Protein 4N6C (pdb70)

Foldseek 3Di:
DCCLQPQVVFDDDDFLVRLLVLLVVLLVLLLVLCVPPDQVQQQPDDDVFDGRVLLLLLLLLLLLVQLLVLVVCVVVPHDDDPPHPPDDSVRVVVSSVVSCVVTSVDTSVVSSVSNVVSSVSVSCSVPDDRCQQPPFDSNSQVVPDDDDGDGSVRSVCSSGSRSSVVSSVRSVVVVVRPD/DCLQPLVVFDDDDFLVRLLVLLCVLLCLLLVLCPPPDQVQQQPDDDVFDGGVLLLLLLLLLQLVQLLCLVVCVVVVHDAAPPHPVDHSVPVVVSSVVSCVPGSVDTSVVSSVSNVVSSVSVSVSVPADRCQQPPFDSCRQCVVDDDDGDGNSGSVCSSGNRSSVVSSVSSVVVVVRPD

Solvent-accessible surface area: 17314 Å² total

Nearest PDB structures (foldseek):
  4n6c-assembly2_B  TM=1.004E+00  e=1.082E-26  Streptococcus pneumoniae CDC1873-00
  5com-assembly2_B  TM=9.932E-01  e=9.027E-22  Clostridioides difficile 630
  5cog-assembly1_A  TM=9.619E-01  e=2.066E-14  Saccharomyces cerevisiae
  5civ-assembly1_A  TM=9.373E-01  e=8.151E-12  Paenibacillus dendritiformis
  5cqv-assembly1_B  TM=7.826E-01  e=2.638E-13  Streptococcus agalactiae 2603V/R

Sequence (357 aa):
GHHHHHHSHLRRTYENKEELKAEIEKTFEKYILEFDNIPENLKDKRADEVDRTPAENLAYQVGWTNLVLKWEEDERKGLQVKTPSDKFKWNQLGEELYQWFTDTYAHLSLQELKAKLNENINSISAIDSLSEEELLFEPHRKWADEATKTATWEVYKFIHVNTVAPFGTFRTKIRKWKKIVLHHHHHHSHLRRTTYENKEELKAEIEKTFEKYILEFDNIPENLKDKRADEVDRTPAENLAYQVGWTNLVLKWEEDERKGLQVKTPSDKFKWNQLGELYQWFTDTYAHLSLQELKAKLNENINSISAIDSLSEEELFEPHRKWADEATKTATWEVYKFIHVNTVAPFGTFRTKIRKWKKIVL

CATH classification: 1.20.120.450

Radius of gyration: 22.13 Å; Cα contacts (8 Å, |Δi|>4): 449; chains: 2; bounding box: 62×32×49 Å

Structure (mmCIF, N/CA/C/O backbone):
data_4N6C
#
_entry.id   4N6C
#
_cell.length_a   62.960
_cell.length_b   36.078
_cell.length_c   82.163
_cell.angle_alpha   90.000
_cell.angle_beta   100.000
_cell.angle_gamma   90.000
#
_symmetry.space_group_name_H-M   'P 1 21 1'
#
loop_
_entity.id
_entity.type
_entity.pdbx_description
1 polymer 'uncharacterized protein'
2 non-polymer 'BROMIDE ION'
3 water water
#
loop_
_atom_site.group_PDB
_atom_site.id
_atom_site.type_symbol
_atom_site.label_atom_id
_atom_site.label_alt_id
_atom_site.label_comp_id
_atom_site.label_asym_id
_atom_site.label_entity_id
_atom_site.label_seq_id
_atom_site.pdbx_PDB_ins_code
_atom_site.Cartn_x
_atom_site.Cartn_y
_atom_site.Cartn_z
_atom_site.occupancy
_atom_site.B_iso_or_equiv
_atom_site.auth_seq_id
_atom_site.auth_comp_id
_atom_site.auth_asym_id
_atom_site.auth_atom_id
_atom_site.pdbx_PDB_model_num
ATOM 1 N N . GLY A 1 2 ? 28.240 5.640 71.706 1.00 22.79 -9 GLY A N 1
ATOM 2 C CA . GLY A 1 2 ? 27.002 5.487 70.887 1.00 19.48 -9 GLY A CA 1
ATOM 3 C C . GLY A 1 2 ? 26.827 6.627 69.906 1.00 14.43 -9 GLY A C 1
ATOM 4 O O . GLY A 1 2 ? 26.373 6.410 68.784 1.00 17.39 -9 GLY A O 1
ATOM 5 N N . HIS A 1 3 ? 27.186 7.838 70.335 1.00 15.54 -8 HIS A N 1
ATOM 6 C CA . HIS A 1 3 ? 27.076 9.013 69.487 1.00 14.43 -8 HIS A CA 1
ATOM 7 C C . HIS A 1 3 ? 27.959 8.965 68.242 1.00 16.54 -8 HIS A C 1
ATOM 8 O O . HIS A 1 3 ? 27.801 9.792 67.342 1.00 15.41 -8 HIS A O 1
ATOM 15 N N . HIS A 1 4 ? 28.887 8.012 68.181 1.00 17.87 -7 HIS A N 1
ATOM 16 C CA . HIS A 1 4 ? 29.741 7.930 67.006 1.00 16.52 -7 HIS A CA 1
ATOM 17 C C . HIS A 1 4 ? 28.962 7.424 65.796 1.00 18.85 -7 HIS A C 1
ATOM 18 O O . HIS A 1 4 ? 29.453 7.477 64.670 1.00 19.24 -7 HIS A O 1
ATOM 25 N N . HIS A 1 5 ? 27.739 6.952 66.037 1.00 17.79 -6 HIS A N 1
ATOM 26 C CA . HIS A 1 5 ? 26.848 6.485 64.968 1.00 17.24 -6 HIS A CA 1
ATOM 27 C C . HIS A 1 5 ? 26.414 7.720 64.154 1.00 16.20 -6 HIS A C 1
ATOM 28 O O . HIS A 1 5 ? 25.986 7.608 63.005 1.00 15.94 -6 HIS A O 1
ATOM 35 N N . HIS A 1 6 ? 26.508 8.897 64.771 1.00 16.59 -5 HIS A N 1
ATOM 36 C CA . HIS A 1 6 ? 26.131 10.148 64.120 1.00 14.63 -5 HIS A CA 1
ATOM 37 C C . HIS A 1 6 ? 26.882 10.263 62.791 1.00 14.17 -5 HIS A C 1
ATOM 38 O O . HIS A 1 6 ? 28.086 9.990 62.718 1.00 14.69 -5 HIS A O 1
ATOM 45 N N . HIS A 1 7 ? 26.181 10.692 61.748 1.00 13.61 -4 HIS A N 1
ATOM 46 C CA . HIS A 1 7 ? 26.802 10.785 60.446 1.00 14.53 -4 HIS A CA 1
ATOM 47 C C . HIS A 1 7 ? 27.806 11.892 60.181 1.00 16.73 -4 HIS A C 1
ATOM 48 O O . HIS A 1 7 ? 28.380 11.975 59.094 1.00 17.29 -4 HIS A O 1
ATOM 55 N N . HIS A 1 8 ? 28.037 12.732 61.176 1.00 13.75 -3 HIS A N 1
ATOM 56 C CA . HIS A 1 8 ? 29.042 13.759 61.018 1.00 13.49 -3 HIS A CA 1
ATOM 57 C C . HIS A 1 8 ? 30.113 13.639 62.094 1.00 13.84 -3 HIS A C 1
ATOM 58 O O . HIS A 1 8 ? 30.868 14.575 62.354 1.00 14.66 -3 HIS A O 1
ATOM 65 N N . SER A 1 9 ? 30.219 12.454 62.684 1.00 12.18 -2 SER A N 1
ATOM 66 C CA . SER A 1 9 ? 31.218 12.218 63.725 1.00 12.81 -2 SER A CA 1
ATOM 67 C C . SER A 1 9 ? 32.658 12.325 63.225 1.00 17.94 -2 SER A C 1
ATOM 68 O O . SER A 1 9 ? 33.579 12.477 64.025 1.00 20.45 -2 SER A O 1
ATOM 71 N N . HIS A 1 10 ? 32.841 12.246 61.909 1.00 15.87 -1 HIS A N 1
ATOM 72 C CA . HIS A 1 10 ? 34.164 12.328 61.296 1.00 17.33 -1 HIS A CA 1
ATOM 73 C C . HIS A 1 10 ? 34.497 13.738 60.840 1.00 16.44 -1 HIS A C 1
ATOM 74 O O . HIS A 1 10 ? 35.494 13.963 60.143 1.00 15.64 -1 HIS A O 1
ATOM 89 N N . LEU A 1 12 ? 34.636 16.494 63.130 1.00 13.33 1 LEU A N 1
ATOM 90 C CA . LEU A 1 12 ? 34.787 17.269 64.356 1.00 15.44 1 LEU A CA 1
ATOM 91 C C . LEU A 1 12 ? 35.743 18.448 64.104 1.00 17.05 1 LEU A C 1
ATOM 92 O O . LEU A 1 12 ? 36.524 18.468 63.141 1.00 16.74 1 LEU A O 1
ATOM 97 N N . ARG A 1 13 ? 35.694 19.430 64.987 1.00 19.28 2 ARG A N 1
ATOM 98 C CA A ARG A 1 13 ? 36.383 20.726 64.846 0.50 17.70 2 ARG A CA 1
ATOM 99 C CA B ARG A 1 13 ? 36.401 20.681 64.870 0.50 17.63 2 ARG A CA 1
ATOM 100 C C . ARG A 1 13 ? 36.757 21.176 66.263 1.00 19.69 2 ARG A C 1
ATOM 101 O O . ARG A 1 13 ? 36.023 20.964 67.164 1.00 20.80 2 ARG A O 1
ATOM 116 N N . THR A 1 14 ? 37.897 21.833 66.390 1.00 20.46 3 THR A N 1
ATOM 117 C CA . THR A 1 14 ? 38.290 22.582 67.559 1.00 25.14 3 THR A CA 1
ATOM 118 C C . THR A 1 14 ? 37.751 24.016 67.470 1.00 22.71 3 THR A C 1
ATOM 119 O O . THR A 1 14 ? 37.818 24.582 66.443 1.00 26.36 3 THR A O 1
ATOM 123 N N . TYR A 1 15 ? 37.252 24.578 68.554 1.00 19.35 4 TYR A N 1
ATOM 124 C CA . TYR A 1 15 ? 36.886 25.989 68.630 1.00 18.56 4 TYR A CA 1
ATOM 125 C C . TYR A 1 15 ? 37.630 26.740 69.758 1.00 26.53 4 TYR A C 1
ATOM 126 O O . TYR A 1 15 ? 37.850 26.194 70.787 1.00 25.65 4 TYR A O 1
ATOM 135 N N . GLU A 1 16 ? 37.966 28.015 69.533 1.00 21.22 5 GLU A N 1
ATOM 136 C CA . GLU A 1 16 ? 38.666 28.801 70.547 1.00 28.75 5 GLU A CA 1
ATOM 137 C C . GLU A 1 16 ? 37.779 29.272 71.695 1.00 31.19 5 GLU A C 1
ATOM 138 O O . GLU A 1 16 ? 38.206 29.293 72.849 1.00 30.08 5 GLU A O 1
ATOM 144 N N . ASN A 1 17 ? 36.551 29.660 71.379 1.00 21.68 6 ASN A N 1
ATOM 145 C CA . ASN A 1 17 ? 35.628 30.137 72.397 1.00 22.67 6 ASN A CA 1
ATOM 146 C C . ASN A 1 17 ? 34.187 30.111 71.883 1.00 23.99 6 ASN A C 1
ATOM 147 O O . ASN A 1 17 ? 33.934 29.726 70.741 1.00 19.44 6 ASN A O 1
ATOM 152 N N . LYS A 1 18 ? 33.248 30.529 72.727 1.00 21.30 7 LYS A N 1
ATOM 153 C CA . LYS A 1 18 ? 31.834 30.536 72.356 1.00 21.30 7 LYS A CA 1
ATOM 154 C C . LYS A 1 18 ? 31.538 31.415 71.157 1.00 17.56 7 LYS A C 1
ATOM 155 O O . LYS A 1 18 ? 30.710 31.062 70.315 1.00 19.00 7 LYS A O 1
ATOM 161 N N . GLU A 1 19 ? 32.205 32.563 71.086 1.00 20.28 8 GLU A N 1
ATOM 162 C CA . GLU A 1 19 ? 31.986 33.480 69.984 1.00 22.39 8 GLU A CA 1
ATOM 163 C C . GLU A 1 19 ? 32.402 32.869 68.653 1.00 21.53 8 GLU A C 1
ATOM 164 O O . GLU A 1 19 ? 31.713 33.058 67.654 1.00 19.66 8 GLU A O 1
ATOM 170 N N . GLU A 1 20 ? 33.513 32.130 68.633 1.00 22.19 9 GLU A N 1
ATOM 171 C CA . GLU A 1 20 ? 33.958 31.494 67.395 1.00 22.87 9 GLU A CA 1
ATOM 172 C C . GLU A 1 20 ? 32.906 30.451 66.989 1.00 18.10 9 GLU A C 1
ATOM 173 O O . GLU A 1 20 ? 32.587 30.312 65.811 1.00 18.39 9 GLU A O 1
ATOM 179 N N . LEU A 1 21 ? 32.369 29.711 67.961 1.00 14.64 10 LEU A N 1
ATOM 180 C CA . LEU A 1 21 ? 31.353 28.705 67.653 1.00 16.48 10 LEU A CA 1
ATOM 181 C C . LEU A 1 21 ? 30.080 29.358 67.099 1.00 16.47 10 LEU A C 1
ATOM 182 O O . LEU A 1 21 ? 29.562 28.926 66.072 1.00 15.04 10 LEU A O 1
ATOM 187 N N . LYS A 1 22 ? 29.577 30.399 67.765 1.00 14.67 11 LYS A N 1
ATOM 188 C CA . LYS A 1 22 ? 28.368 31.055 67.276 1.00 14.32 11 LYS A CA 1
ATOM 189 C C . LYS A 1 22 ? 28.594 31.655 65.885 1.00 15.51 11 LYS A C 1
ATOM 190 O O . LYS A 1 22 ? 27.723 31.569 65.023 1.00 16.90 11 LYS A O 1
ATOM 196 N N . ALA A 1 23 ? 29.757 32.263 65.653 1.00 16.30 12 ALA A N 1
ATOM 197 C CA . ALA A 1 23 ? 30.024 32.858 64.347 1.00 17.85 12 ALA A CA 1
ATOM 198 C C . ALA A 1 23 ? 30.018 31.818 63.231 1.00 18.06 12 ALA A C 1
ATOM 199 O O . ALA A 1 23 ? 29.508 32.080 62.140 1.00 18.98 12 ALA A O 1
ATOM 201 N N . GLU A 1 24 ? 30.577 30.638 63.492 1.00 17.04 13 GLU A N 1
ATOM 202 C CA . GLU A 1 24 ? 30.607 29.612 62.461 1.00 16.83 13 GLU A CA 1
ATOM 203 C C . GLU A 1 24 ? 29.211 29.034 62.207 1.00 14.98 13 GLU A C 1
ATOM 204 O O . GLU A 1 24 ? 28.873 28.695 61.075 1.00 15.34 13 GLU A O 1
ATOM 210 N N . ILE A 1 25 ? 28.396 28.911 63.251 1.00 12.33 14 ILE A N 1
ATOM 211 C CA . ILE A 1 25 ? 27.043 28.394 63.066 1.00 13.03 14 ILE A CA 1
ATOM 212 C C . ILE A 1 25 ? 26.266 29.385 62.190 1.00 16.43 14 ILE A C 1
ATOM 213 O O . ILE A 1 25 ? 25.601 28.992 61.238 1.00 15.77 14 ILE A O 1
ATOM 218 N N . GLU A 1 26 ? 26.369 30.677 62.499 1.00 17.06 15 GLU A N 1
ATOM 219 C CA . GLU A 1 26 ? 25.641 31.677 61.717 1.00 18.03 15 GLU A CA 1
ATOM 220 C C . GLU A 1 26 ? 26.133 31.759 60.279 1.00 20.70 15 GLU A C 1
ATOM 221 O O . GLU A 1 26 ? 25.335 31.862 59.352 1.00 20.71 15 GLU A O 1
ATOM 227 N N . LYS A 1 27 ? 27.445 31.712 60.090 1.00 15.83 16 LYS A N 1
ATOM 228 C CA . LYS A 1 27 ? 28.002 31.784 58.746 1.00 19.89 16 LYS A CA 1
ATOM 229 C C . LYS A 1 27 ? 27.564 30.601 57.883 1.00 17.60 16 LYS A C 1
ATOM 230 O O . LYS A 1 27 ? 27.100 30.791 56.757 1.00 20.51 16 LYS A O 1
ATOM 236 N N . THR A 1 28 ? 27.701 29.382 58.405 1.00 17.60 17 THR A N 1
ATOM 237 C CA . THR A 1 28 ? 27.328 28.204 57.637 1.00 17.45 17 THR A CA 1
ATOM 238 C C . THR A 1 28 ? 25.826 28.067 57.467 1.00 17.22 17 THR A C 1
ATOM 239 O O . THR A 1 28 ? 25.352 27.550 56.455 1.00 16.20 17 THR A O 1
ATOM 243 N N . PHE A 1 29 ? 25.065 28.540 58.445 1.00 13.61 18 PHE A N 1
ATOM 244 C CA . PHE A 1 29 ? 23.618 28.450 58.330 1.00 13.65 18 PHE A CA 1
ATOM 245 C C . PHE A 1 29 ? 23.171 29.385 57.208 1.00 18.27 18 PHE A C 1
ATOM 246 O O . PHE A 1 29 ? 22.372 29.000 56.364 1.00 17.91 18 PHE A O 1
ATOM 254 N N . GLU A 1 30 ? 23.696 30.610 57.199 1.00 14.92 19 GLU A N 1
ATOM 255 C CA . GLU A 1 30 ? 23.317 31.576 56.172 1.00 20.06 19 GLU A CA 1
ATOM 256 C C . GLU A 1 30 ? 23.639 31.076 54.769 1.00 18.69 19 GLU A C 1
ATOM 257 O O . GLU A 1 30 ? 22.832 31.241 53.855 1.00 21.37 19 GLU A O 1
ATOM 263 N N . LYS A 1 31 ? 24.802 30.457 54.597 1.00 16.88 20 LYS A N 1
ATOM 264 C CA . LYS A 1 31 ? 25.175 29.946 53.280 1.00 19.30 20 LYS A CA 1
ATOM 265 C C . LYS A 1 31 ? 24.287 28.780 52.848 1.00 21.14 20 LYS A C 1
ATOM 266 O O . LYS A 1 31 ? 23.963 28.635 51.674 1.00 24.17 20 LYS A O 1
ATOM 272 N N . TYR A 1 32 ? 23.876 27.957 53.806 1.00 19.54 21 TYR A N 1
ATOM 273 C CA . TYR A 1 32 ? 23.013 26.819 53.517 1.00 17.16 21 TYR A CA 1
ATOM 274 C C . TYR A 1 32 ? 21.589 27.254 53.168 1.00 20.50 21 TYR A C 1
ATOM 275 O O . TYR A 1 32 ? 21.035 26.837 52.149 1.00 20.14 21 TYR A O 1
ATOM 284 N N . ILE A 1 33 ? 21.020 28.118 54.001 1.00 18.65 22 ILE A N 1
ATOM 285 C CA . ILE A 1 33 ? 19.656 28.575 53.829 1.00 21.28 22 ILE A CA 1
ATOM 286 C C . ILE A 1 33 ? 19.427 29.444 52.587 1.00 20.43 22 ILE A C 1
ATOM 287 O O . ILE A 1 33 ? 18.354 29.413 51.995 1.00 23.44 22 ILE A O 1
ATOM 292 N N . LEU A 1 34 ? 20.460 30.172 52.183 1.00 20.67 23 LEU A N 1
ATOM 293 C CA . LEU A 1 34 ? 20.399 31.022 50.998 1.00 23.16 23 LEU A CA 1
ATOM 294 C C . LEU A 1 34 ? 20.070 30.198 49.754 1.00 27.22 23 LEU A C 1
ATOM 295 O O . LEU A 1 34 ? 19.430 30.689 48.824 1.00 28.67 23 LEU A O 1
ATOM 300 N N . GLU A 1 35 ? 20.518 28.945 49.726 1.00 22.59 24 GLU A N 1
ATOM 301 C CA . GLU A 1 35 ? 20.291 28.073 48.578 1.00 22.75 24 GLU A CA 1
ATOM 302 C C . GLU A 1 35 ? 18.827 27.757 48.333 1.00 28.12 24 GLU A C 1
ATOM 303 O O . GLU A 1 35 ? 18.442 27.406 47.220 1.00 26.79 24 GLU A O 1
ATOM 309 N N . PHE A 1 36 ? 18.007 27.878 49.367 1.00 22.36 25 PHE A N 1
ATOM 310 C CA . PHE A 1 36 ? 16.596 27.577 49.211 1.00 27.33 25 PHE A CA 1
ATOM 311 C C . PHE A 1 36 ? 15.768 28.765 48.719 1.00 31.96 25 PHE A C 1
ATOM 312 O O . PHE A 1 36 ? 14.589 28.614 48.407 1.00 32.49 25 PHE A O 1
ATOM 320 N N . ASP A 1 37 ? 16.407 29.928 48.613 1.00 26.66 26 ASP A N 1
ATOM 321 C CA . ASP A 1 37 ? 15.739 31.148 48.159 1.00 37.07 26 ASP A CA 1
ATOM 322 C C . ASP A 1 37 ? 15.001 31.060 46.830 1.00 38.16 26 ASP A C 1
ATOM 323 O O . ASP A 1 37 ? 13.962 31.706 46.659 1.00 41.41 26 ASP A O 1
ATOM 328 N N . ASN A 1 38 ? 15.533 30.291 45.886 1.00 31.83 27 ASN A N 1
ATOM 329 C CA . ASN A 1 38 ? 14.864 30.169 44.602 1.00 35.52 27 ASN A CA 1
ATOM 330 C C . ASN A 1 38 ? 14.358 28.769 44.286 1.00 27.11 27 ASN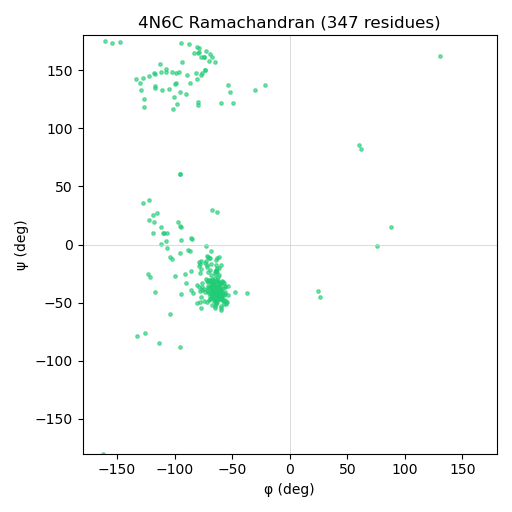 A C 1
ATOM 331 O O . ASN A 1 38 ? 14.272 28.379 43.116 1.00 30.13 27 ASN A O 1
ATOM 336 N N . ILE A 1 39 ? 14.057 28.007 45.331 1.00 25.70 28 ILE A N 1
ATOM 337 C CA . ILE A 1 39 ? 13.502 26.688 45.146 1.00 25.84 28 ILE A CA 1
ATOM 338 C C . ILE A 1 39 ? 12.007 26.899 45.424 1.00 25.40 28 ILE A C 1
ATOM 339 O O . ILE A 1 39 ? 11.603 27.297 46.529 1.00 24.27 28 ILE A O 1
ATOM 344 N N . PRO A 1 40 ? 11.159 26.683 44.411 1.00 27.25 29 PRO A N 1
ATOM 345 C CA . PRO A 1 40 ? 9.715 26.881 44.596 1.00 26.80 29 PRO A CA 1
ATOM 346 C C . PRO A 1 40 ? 9.041 25.810 45.427 1.00 26.74 29 PRO A C 1
ATOM 347 O O . PRO A 1 40 ? 9.463 24.662 45.437 1.00 26.72 29 PRO A O 1
ATOM 351 N N . GLU A 1 41 ? 7.985 26.198 46.128 1.00 23.16 30 GLU A N 1
ATOM 352 C CA . GLU A 1 41 ? 7.237 25.268 46.966 1.00 26.46 30 GLU A CA 1
ATOM 353 C C . GLU A 1 41 ? 6.749 24.076 46.134 1.00 23.48 30 GLU A C 1
ATOM 354 O O . GLU A 1 41 ? 6.717 22.949 46.631 1.00 25.12 30 GLU A O 1
ATOM 360 N N . ASN A 1 42 ? 6.364 24.308 44.872 1.00 27.04 31 ASN A N 1
ATOM 361 C CA . ASN A 1 42 ? 5.865 23.205 44.057 1.00 24.68 31 ASN A CA 1
ATOM 362 C C . ASN A 1 42 ? 6.891 22.150 43.676 1.00 32.12 31 ASN A C 1
ATOM 363 O O . ASN A 1 42 ? 6.547 21.118 43.095 1.00 30.59 31 ASN A O 1
ATOM 368 N N . LEU A 1 43 ? 8.150 22.394 44.021 1.00 27.66 32 LEU A N 1
ATOM 369 C CA . LEU A 1 43 ? 9.203 21.424 43.746 1.00 24.49 32 LEU A CA 1
ATOM 370 C C . LEU A 1 43 ? 9.831 20.966 45.072 1.00 21.53 32 LEU A C 1
ATOM 371 O O . LEU A 1 43 ? 10.838 20.262 45.071 1.00 23.83 32 LEU A O 1
ATOM 376 N N . LYS A 1 44 ? 9.224 21.325 46.202 1.00 21.01 33 LYS A N 1
ATOM 377 C CA . LYS A 1 44 ? 9.793 20.936 47.500 1.00 18.98 33 LYS A CA 1
ATOM 378 C C . LYS A 1 44 ? 9.839 19.434 47.754 1.00 21.04 33 LYS A C 1
ATOM 379 O O . LYS A 1 44 ? 10.650 18.960 48.556 1.00 21.17 33 LYS A O 1
ATOM 385 N N . ASP A 1 45 ? 8.980 18.694 47.060 1.00 24.08 34 ASP A N 1
ATOM 386 C CA . ASP A 1 45 ? 8.913 17.248 47.206 1.00 22.83 34 ASP A CA 1
ATOM 387 C C . ASP A 1 45 ? 9.450 16.517 45.974 1.00 25.88 34 ASP A C 1
ATOM 388 O O . ASP A 1 45 ? 9.293 15.300 45.852 1.00 29.66 34 ASP A O 1
ATOM 393 N N . LYS A 1 46 ? 10.075 17.258 45.065 1.00 22.59 35 LYS A N 1
ATOM 394 C CA . LYS A 1 46 ? 10.630 16.667 43.852 1.00 27.63 35 LYS A CA 1
ATOM 395 C C . LYS A 1 46 ? 11.971 16.018 44.151 1.00 30.89 35 LYS A C 1
ATOM 396 O O . LYS A 1 46 ? 12.904 16.658 44.635 1.00 27.37 35 LYS A O 1
ATOM 402 N N . ARG A 1 47 ? 12.053 14.731 43.845 1.00 30.18 36 ARG A N 1
ATOM 403 C CA . ARG A 1 47 ? 13.260 13.950 44.082 1.00 34.75 36 ARG A CA 1
ATOM 404 C C . ARG A 1 47 ? 14.149 13.867 42.845 1.00 30.56 36 ARG A C 1
ATOM 405 O O . ARG A 1 47 ? 13.655 13.573 41.753 1.00 31.82 36 ARG A O 1
ATOM 413 N N . ALA A 1 48 ? 15.444 14.146 43.010 1.00 33.23 37 ALA A N 1
ATOM 414 C CA . ALA A 1 48 ? 16.392 14.046 41.898 1.00 29.80 37 ALA A CA 1
ATOM 415 C C . ALA A 1 48 ? 17.028 12.656 42.043 1.00 29.73 37 ALA A C 1
ATOM 416 O O . ALA A 1 48 ? 17.188 12.130 43.156 1.00 38.83 37 ALA A O 1
ATOM 418 N N . ASP A 1 49 ? 17.397 12.056 40.919 1.00 36.36 38 ASP A N 1
ATOM 419 C CA . ASP A 1 49 ? 17.962 10.707 40.901 1.00 38.03 38 ASP A CA 1
ATOM 420 C C . ASP A 1 49 ? 19.190 10.406 41.741 1.00 42.02 38 ASP A C 1
ATOM 421 O O . ASP A 1 49 ? 19.212 9.418 42.479 1.00 45.18 38 ASP A O 1
ATOM 426 N N . GLU A 1 50 ? 20.203 11.253 41.631 1.00 40.26 39 GLU A N 1
ATOM 427 C CA . GLU A 1 50 ? 21.439 11.049 42.365 1.00 40.08 39 GLU A CA 1
ATOM 428 C C . GLU A 1 50 ? 21.532 11.804 43.691 1.00 38.37 39 GLU A C 1
ATOM 429 O O . GLU A 1 50 ? 22.624 11.962 44.240 1.00 38.14 39 GLU A O 1
ATOM 435 N N . VAL A 1 51 ? 20.393 12.276 44.189 1.00 31.69 40 VAL A N 1
ATOM 436 C CA . VAL A 1 51 ? 20.338 12.990 45.459 1.00 27.13 40 VAL A CA 1
ATOM 437 C C . VAL A 1 51 ? 19.289 12.289 46.316 1.00 28.63 40 VAL A C 1
ATOM 438 O O . VAL A 1 51 ? 18.140 12.107 45.900 1.00 32.89 40 VAL A O 1
ATOM 442 N N . ASP A 1 52 ? 19.685 11.880 47.517 1.00 25.36 41 ASP A N 1
ATOM 443 C CA . ASP A 1 52 ? 18.780 11.173 48.415 1.00 25.17 41 ASP A CA 1
ATOM 444 C C . ASP A 1 52 ? 17.528 11.902 48.864 1.00 26.72 41 ASP A C 1
ATOM 445 O O . ASP A 1 52 ? 16.432 11.345 48.844 1.00 33.91 41 ASP A O 1
ATOM 450 N N . ARG A 1 53 ? 17.684 13.158 49.245 1.00 22.98 42 ARG A N 1
ATOM 451 C CA . ARG A 1 53 ? 16.564 13.926 49.751 1.00 20.31 42 ARG A CA 1
ATOM 452 C C . ARG A 1 53 ? 15.975 15.019 48.879 1.00 21.72 42 ARG A C 1
ATOM 453 O O . ARG A 1 53 ? 16.669 15.620 48.065 1.00 25.32 42 ARG A O 1
ATOM 461 N N . THR A 1 54 ? 14.681 15.270 49.071 1.00 22.67 43 THR A N 1
ATOM 462 C CA . THR A 1 54 ? 13.991 16.330 48.346 1.00 20.11 43 THR A CA 1
ATOM 463 C C . THR A 1 54 ? 14.370 17.602 49.131 1.00 17.12 43 THR A C 1
ATOM 464 O O . THR A 1 54 ? 14.961 17.515 50.220 1.00 18.35 43 THR A O 1
ATOM 468 N N . PRO A 1 55 ? 14.068 18.798 48.603 1.00 18.40 44 PRO A N 1
ATOM 469 C CA . PRO A 1 55 ? 14.418 20.011 49.354 1.00 19.02 44 PRO A CA 1
ATOM 470 C C . PRO A 1 55 ? 13.766 20.035 50.741 1.00 17.66 44 PRO A C 1
ATOM 471 O O . PRO A 1 55 ? 14.395 20.431 51.725 1.00 17.59 44 PRO A O 1
ATOM 475 N N . ALA A 1 56 ? 12.505 19.626 50.817 1.00 15.85 45 ALA A N 1
ATOM 476 C CA . ALA A 1 56 ? 11.789 19.605 52.097 1.00 18.14 45 ALA A CA 1
ATOM 477 C C . ALA A 1 56 ? 12.409 18.588 53.058 1.00 18.19 45 ALA A C 1
ATOM 478 O O . ALA A 1 56 ? 12.540 18.866 54.244 1.00 16.23 45 ALA A O 1
ATOM 480 N N . GLU A 1 57 ? 12.788 17.412 52.555 1.00 17.45 46 GLU A N 1
ATOM 481 C CA . GLU A 1 57 ? 13.404 16.399 53.419 1.00 16.30 46 GLU A CA 1
ATOM 482 C C . GLU A 1 57 ? 14.770 16.876 53.931 1.00 16.13 46 GLU A C 1
ATOM 483 O O . GLU A 1 57 ? 15.162 16.549 55.057 1.00 16.16 46 GLU A O 1
ATOM 489 N N . ASN A 1 58 ? 15.480 17.645 53.105 1.00 14.89 47 ASN A N 1
ATOM 490 C CA . ASN A 1 58 ? 16.793 18.185 53.432 1.00 13.96 47 ASN A CA 1
ATOM 491 C C . ASN A 1 58 ? 16.605 19.150 54.622 1.00 14.36 47 ASN A C 1
ATOM 492 O O . ASN A 1 58 ? 17.288 19.027 55.643 1.00 13.47 47 ASN A O 1
ATOM 497 N N . LEU A 1 59 ? 15.667 20.091 54.512 1.00 14.76 48 LEU A N 1
ATOM 498 C CA . LEU A 1 59 ? 15.402 21.037 55.603 1.00 16.63 48 LEU A CA 1
ATOM 499 C C . LEU A 1 59 ? 14.868 20.293 56.846 1.00 17.98 48 LEU A C 1
ATOM 500 O O . LEU A 1 59 ? 15.263 20.604 57.972 1.00 14.53 48 LEU A O 1
ATOM 505 N N . ALA A 1 60 ? 13.977 19.319 56.643 1.00 13.92 49 ALA A N 1
ATOM 506 C CA . ALA A 1 60 ? 13.388 18.542 57.739 1.00 13.55 49 ALA A CA 1
ATOM 507 C C . ALA A 1 60 ? 14.435 17.843 58.600 1.00 14.65 49 ALA A C 1
ATOM 508 O O . ALA A 1 60 ? 14.248 17.683 59.803 1.00 12.27 49 ALA A O 1
ATOM 510 N N . TYR A 1 61 ? 15.530 17.423 57.973 1.00 11.94 50 TYR A N 1
ATOM 511 C CA . TYR A 1 61 ? 16.614 16.745 58.676 1.00 11.23 50 TYR A CA 1
ATOM 512 C C . TYR A 1 61 ? 17.265 17.713 59.675 1.00 14.10 50 TYR A C 1
ATOM 513 O O . TYR A 1 61 ? 17.536 17.335 60.826 1.00 12.23 50 TYR A O 1
ATOM 522 N N . GLN A 1 62 ? 17.504 18.957 59.250 1.00 13.27 51 GLN A N 1
ATOM 523 C CA . GLN A 1 62 ? 18.131 19.951 60.120 1.00 9.88 51 GLN A CA 1
ATOM 524 C C . GLN A 1 62 ? 17.158 20.381 61.230 1.00 11.78 51 GLN A C 1
ATOM 525 O O . GLN A 1 62 ? 17.551 20.573 62.385 1.00 12.29 51 GLN A O 1
ATOM 531 N N . VAL A 1 63 ? 15.889 20.555 60.877 1.00 10.17 52 VAL A N 1
ATOM 532 C CA . VAL A 1 63 ? 14.894 20.942 61.871 1.00 9.80 52 VAL A CA 1
ATOM 533 C C . VAL A 1 63 ? 14.828 19.803 62.891 1.00 12.37 52 VAL A C 1
ATOM 534 O O . VAL A 1 63 ? 14.784 20.034 64.100 1.00 11.26 52 VAL A O 1
ATOM 538 N N . GLY A 1 64 ? 14.849 18.566 62.400 1.00 10.80 53 GLY A N 1
ATOM 539 C CA . GLY A 1 64 ? 14.782 17.423 63.301 1.00 13.22 53 GLY A CA 1
ATOM 540 C C . GLY A 1 64 ? 15.907 17.357 64.317 1.00 9.56 53 GLY A C 1
ATOM 541 O O . GLY A 1 64 ? 15.665 17.271 65.525 1.00 11.32 53 GLY A O 1
ATOM 542 N N . TRP A 1 65 ? 17.141 17.395 63.830 1.00 9.26 54 TRP A N 1
ATOM 543 C CA . TRP A 1 65 ? 18.291 17.331 64.725 1.00 8.95 54 TRP A CA 1
ATOM 544 C C . TRP A 1 65 ? 18.420 18.529 65.653 1.00 10.77 54 TRP A C 1
ATOM 545 O O . TRP A 1 65 ? 18.744 18.357 66.831 1.00 10.10 54 TRP A O 1
ATOM 556 N N . THR A 1 66 ? 18.184 19.738 65.142 1.00 9.66 55 THR A N 1
ATOM 557 C CA . THR A 1 66 ? 18.315 20.900 66.011 1.00 10.79 55 THR A CA 1
ATOM 558 C C . THR A 1 66 ? 17.210 20.891 67.070 1.00 10.39 55 THR A C 1
ATOM 559 O O . THR A 1 66 ? 17.430 21.335 68.197 1.00 10.92 55 THR A O 1
ATOM 563 N N . ASN A 1 67 ? 16.034 20.373 66.727 1.00 9.25 56 ASN A N 1
ATOM 564 C CA . ASN A 1 67 ? 14.965 20.283 67.707 1.00 7.52 56 ASN A CA 1
ATOM 565 C C . ASN A 1 67 ? 15.420 19.307 68.805 1.00 12.06 56 ASN A C 1
ATOM 566 O O . ASN A 1 67 ? 15.183 19.553 69.982 1.00 12.07 56 ASN A O 1
ATOM 571 N N . LEU A 1 68 ? 16.067 18.198 68.436 1.00 10.35 57 LEU A N 1
ATOM 572 C CA . LEU A 1 68 ? 16.514 17.236 69.451 1.00 10.08 57 LEU A CA 1
ATOM 573 C C . LEU A 1 68 ? 17.594 17.825 70.372 1.00 9.03 57 LEU A C 1
ATOM 574 O O . LEU A 1 68 ? 17.501 17.678 71.583 1.00 10.35 57 LEU A O 1
ATOM 579 N N . VAL A 1 69 ? 18.604 18.506 69.823 1.00 10.39 58 VAL A N 1
ATOM 580 C CA . VAL A 1 69 ? 19.651 19.080 70.684 1.00 8.92 58 VAL A CA 1
ATOM 581 C C . VAL A 1 69 ? 19.028 20.078 71.658 1.00 11.14 58 VAL A C 1
ATOM 582 O O . VAL A 1 69 ? 19.353 20.088 72.843 1.00 11.14 58 VAL A O 1
ATOM 586 N N . LEU A 1 70 ? 18.129 20.923 71.159 1.00 9.85 59 LEU A N 1
ATOM 587 C CA . LEU A 1 70 ? 17.483 21.906 72.026 1.00 11.25 59 LEU A CA 1
ATOM 588 C C . LEU A 1 70 ? 16.660 21.219 73.115 1.00 11.48 59 LEU A C 1
ATOM 589 O O . LEU A 1 70 ? 16.645 21.677 74.264 1.00 12.22 59 LEU A O 1
ATOM 594 N N . LYS A 1 71 ? 15.986 20.123 72.763 1.00 10.05 60 LYS A N 1
ATOM 595 C CA . LYS A 1 71 ? 15.173 19.372 73.733 1.00 9.29 60 LYS A CA 1
ATOM 596 C C . LYS A 1 71 ? 16.023 18.714 74.820 1.00 11.20 60 LYS A C 1
ATOM 597 O O . LYS A 1 71 ? 15.634 18.707 75.990 1.00 11.64 60 LYS A O 1
ATOM 603 N N . TRP A 1 72 ? 17.170 18.153 74.445 1.00 11.12 61 TRP A N 1
ATOM 604 C CA . TRP A 1 72 ? 18.029 17.511 75.442 1.00 9.66 61 TRP A CA 1
ATOM 605 C C . TRP A 1 72 ? 18.424 18.527 76.502 1.00 10.67 61 TRP A C 1
ATOM 606 O O . TRP A 1 72 ? 18.361 18.245 77.701 1.00 11.25 61 TRP A O 1
ATOM 617 N N . GLU A 1 73 ? 18.847 19.713 76.067 1.00 10.55 62 GLU A N 1
ATOM 618 C CA . GLU A 1 73 ? 19.264 20.723 77.024 1.00 9.84 62 GLU A CA 1
ATOM 619 C C . GLU A 1 73 ? 18.116 21.343 77.814 1.00 10.92 62 GLU A C 1
ATOM 620 O O . GLU A 1 73 ? 18.272 21.581 79.014 1.00 11.95 62 GLU A O 1
ATOM 626 N N . GLU A 1 74 ? 16.974 21.589 77.175 1.00 9.71 63 GLU A N 1
ATOM 627 C CA . GLU A 1 74 ? 15.838 22.163 77.890 1.00 9.90 63 GLU A CA 1
ATOM 628 C C . GLU A 1 74 ? 15.347 21.159 78.933 1.00 12.04 63 GLU A C 1
ATOM 629 O O . GLU A 1 74 ? 15.057 21.526 80.068 1.00 12.31 63 GLU A O 1
ATOM 635 N N . ASP A 1 75 ? 15.243 19.888 78.545 1.00 11.43 64 ASP A N 1
ATOM 636 C CA . ASP A 1 75 ? 14.796 18.864 79.485 1.00 11.93 64 ASP A CA 1
ATOM 637 C C . ASP A 1 75 ? 15.771 18.784 80.671 1.00 13.61 64 ASP A C 1
ATOM 638 O O . ASP A 1 75 ? 15.340 18.740 81.827 1.00 12.37 64 ASP A O 1
ATOM 643 N N . GLU A 1 76 ? 17.079 18.778 80.409 1.00 12.37 65 GLU A N 1
ATOM 644 C CA . GLU A 1 76 ? 18.030 18.706 81.515 1.00 10.59 65 GLU A CA 1
ATOM 645 C C . GLU A 1 76 ? 17.924 19.953 82.408 1.00 11.65 65 GLU A C 1
ATOM 646 O O . GLU A 1 76 ? 17.988 19.854 83.628 1.00 13.55 65 GLU A O 1
ATOM 652 N N . ARG A 1 77 ? 17.733 21.119 81.797 1.00 12.81 66 ARG A N 1
ATOM 653 C CA . ARG A 1 77 ? 17.600 22.376 82.548 1.00 11.34 66 ARG A CA 1
ATOM 654 C C . ARG A 1 77 ? 16.393 22.313 83.493 1.00 13.16 66 ARG A C 1
ATOM 655 O O . ARG A 1 77 ? 16.409 22.895 84.592 1.00 15.46 66 ARG A O 1
ATOM 663 N N . LYS A 1 78 ? 15.347 21.614 83.059 1.00 13.57 67 LYS A N 1
ATOM 664 C CA . LYS A 1 78 ? 14.130 21.460 83.848 1.00 15.79 67 LYS A CA 1
ATOM 665 C C . LYS A 1 78 ? 14.214 20.312 84.855 1.00 20.58 67 LYS A C 1
ATOM 666 O O . LYS A 1 78 ? 13.236 19.987 85.538 1.00 23.01 67 LYS A O 1
ATOM 672 N N . GLY A 1 79 ? 15.388 19.699 84.933 1.00 15.41 68 GLY A N 1
ATOM 673 C CA . GLY A 1 79 ? 15.606 18.621 85.878 1.00 14.78 68 GLY A CA 1
ATOM 674 C C . GLY A 1 79 ? 15.266 17.217 85.444 1.00 16.54 68 GLY A C 1
ATOM 675 O O . GLY A 1 79 ? 15.202 16.308 86.273 1.00 21.44 68 GLY A O 1
ATOM 676 N N . LEU A 1 80 ? 15.082 17.025 84.147 1.00 14.46 69 LEU A N 1
ATOM 677 C CA . LEU A 1 80 ? 14.734 15.709 83.627 1.00 13.88 69 LEU A CA 1
ATOM 678 C C . LEU A 1 80 ? 15.898 14.844 83.165 1.00 17.04 69 LEU A C 1
ATOM 679 O O . LEU A 1 80 ? 16.970 15.352 82.828 1.00 19.19 69 LEU A O 1
ATOM 684 N N . GLN A 1 81 ? 15.667 13.530 83.152 1.00 16.11 70 GLN A N 1
ATOM 685 C CA . GLN A 1 81 ? 16.654 12.558 82.709 1.00 18.26 70 GLN A CA 1
ATOM 686 C C . GLN A 1 81 ? 16.366 12.441 81.204 1.00 23.14 70 GLN A C 1
ATOM 687 O O . GLN A 1 81 ? 15.225 12.258 80.768 1.00 26.92 70 GLN A O 1
ATOM 693 N N . VAL A 1 82 ? 17.410 12.568 80.402 1.00 17.51 71 VAL A N 1
ATOM 694 C CA . VAL A 1 82 ? 17.292 12.570 78.949 1.00 16.05 71 VAL A CA 1
ATOM 695 C C . VAL A 1 82 ? 17.713 11.332 78.201 1.00 14.62 71 VAL A C 1
ATOM 696 O O . VAL A 1 82 ? 18.789 10.802 78.446 1.00 18.53 71 VAL A O 1
ATOM 700 N N . LYS A 1 83 ? 16.874 10.903 77.262 1.00 16.62 72 LYS A N 1
ATOM 701 C CA . LYS A 1 83 ? 17.204 9.744 76.440 1.00 17.51 72 LYS A CA 1
ATOM 702 C C . LYS A 1 83 ? 17.707 10.288 75.093 1.00 16.62 72 LYS A C 1
ATOM 703 O O . LYS A 1 83 ? 17.045 11.132 74.460 1.00 18.24 72 LYS A O 1
ATOM 709 N N . THR A 1 84 ? 18.889 9.847 74.667 1.00 13.40 73 THR A N 1
ATOM 710 C CA . THR A 1 84 ? 19.445 10.273 73.382 1.00 13.36 73 THR A CA 1
ATOM 711 C C . THR A 1 84 ? 19.615 9.064 72.450 1.00 15.29 73 THR A C 1
ATOM 712 O O . THR A 1 84 ? 19.840 7.938 72.910 1.00 16.19 73 THR A O 1
ATOM 716 N N . PRO A 1 85 ? 19.463 9.274 71.133 1.00 12.77 74 PRO A N 1
ATOM 717 C CA . PRO A 1 85 ? 19.206 10.569 70.486 1.00 12.19 74 PRO A CA 1
ATOM 718 C C . PRO A 1 85 ? 17.762 11.073 70.609 1.00 12.12 74 PRO A C 1
ATOM 719 O O . PRO A 1 85 ? 17.499 12.264 70.455 1.00 13.72 74 PRO A O 1
ATOM 723 N N . SER A 1 86 ? 16.831 10.167 70.875 1.00 15.10 75 SER A N 1
ATOM 724 C CA . SER A 1 86 ? 15.424 10.540 71.029 1.00 14.14 75 SER A CA 1
ATOM 725 C C . SER A 1 86 ? 14.728 9.513 71.901 1.00 15.66 75 SER A C 1
ATOM 726 O O . SER A 1 86 ? 15.313 8.489 72.249 1.00 17.52 75 SER A O 1
ATOM 729 N N . ASP A 1 87 ? 13.479 9.782 72.256 1.00 19.47 76 ASP A N 1
ATOM 730 C CA . ASP A 1 87 ? 12.738 8.856 73.094 1.00 18.79 76 ASP A CA 1
ATOM 731 C C . ASP A 1 87 ? 12.363 7.588 72.325 1.00 17.67 76 ASP A C 1
ATOM 732 O O . ASP A 1 87 ? 12.328 6.504 72.895 1.00 21.60 76 ASP A O 1
ATOM 737 N N . LYS A 1 88 ? 12.120 7.722 71.025 1.00 17.85 77 LYS A N 1
ATOM 738 C CA . LYS A 1 88 ? 11.723 6.593 70.181 1.00 19.25 77 LYS A CA 1
ATOM 739 C C . LYS A 1 88 ? 12.811 5.800 69.480 1.00 17.95 77 LYS A C 1
ATOM 740 O O . LYS A 1 88 ? 12.617 4.622 69.166 1.00 21.14 77 LYS A O 1
ATOM 746 N N . PHE A 1 89 ? 13.951 6.429 69.243 1.00 16.13 78 PHE A N 1
ATOM 747 C CA . PHE A 1 89 ? 15.010 5.772 68.510 1.00 17.49 78 PHE A CA 1
ATOM 748 C C . PHE A 1 89 ? 16.379 5.829 69.164 1.00 19.06 78 PHE A C 1
ATOM 749 O O . PHE A 1 89 ? 16.782 6.867 69.675 1.00 19.67 78 PHE A O 1
ATOM 757 N N . LYS A 1 90 ? 17.096 4.710 69.094 1.00 14.82 79 LYS A N 1
ATOM 758 C CA . LYS A 1 90 ? 18.433 4.593 69.665 1.00 16.84 79 LYS A CA 1
ATOM 759 C C . LYS A 1 90 ? 19.510 5.044 68.688 1.00 15.96 79 LYS A C 1
ATOM 760 O O . LYS A 1 90 ? 19.220 5.309 67.517 1.00 15.07 79 LYS A O 1
ATOM 766 N N . TRP A 1 91 ? 20.756 5.116 69.157 1.00 14.80 80 TRP A N 1
ATOM 767 C CA . TRP A 1 91 ? 21.843 5.542 68.295 1.00 12.86 80 TRP A CA 1
ATOM 768 C C . TRP A 1 91 ? 22.109 4.620 67.118 1.00 13.56 80 TRP A C 1
ATOM 769 O O . TRP A 1 91 ? 22.664 5.053 66.113 1.00 15.70 80 TRP A O 1
ATOM 780 N N . ASN A 1 92 ? 21.711 3.355 67.236 1.00 16.26 81 ASN A N 1
ATOM 781 C CA . ASN A 1 92 ? 21.902 2.429 66.128 1.00 14.92 81 ASN A CA 1
ATOM 782 C C . ASN A 1 92 ? 20.640 2.357 65.248 1.00 16.60 81 ASN A C 1
ATOM 783 O O . ASN A 1 92 ? 20.491 1.450 64.427 1.00 18.94 81 ASN A O 1
ATOM 788 N N . GLN A 1 93 ? 19.738 3.324 65.406 1.00 16.87 82 GLN A N 1
ATOM 789 C CA . GLN A 1 93 ? 18.503 3.372 64.625 1.00 14.03 82 GLN A CA 1
ATOM 790 C C . GLN A 1 93 ? 18.341 4.743 63.971 1.00 15.41 82 GLN A C 1
ATOM 791 O O . GLN A 1 93 ? 17.213 5.225 63.835 1.00 17.42 82 GLN A O 1
ATOM 797 N N . LEU A 1 94 ? 19.444 5.358 63.546 1.00 16.04 83 LEU A N 1
ATOM 798 C CA . LEU A 1 94 ? 19.346 6.678 62.932 1.00 14.51 83 LEU A CA 1
ATOM 799 C C . LEU A 1 94 ? 18.581 6.692 61.614 1.00 15.65 83 LEU A C 1
ATOM 800 O O . LEU A 1 94 ? 17.933 7.687 61.293 1.00 16.50 83 LEU A O 1
ATOM 805 N N . GLY A 1 95 ? 18.649 5.596 60.862 1.00 17.35 84 GLY A N 1
ATOM 806 C CA . GLY A 1 95 ? 17.925 5.537 59.605 1.00 17.66 84 GLY A CA 1
ATOM 807 C C . GLY A 1 95 ? 16.436 5.706 59.872 1.00 20.46 84 GLY A C 1
ATOM 808 O O . GLY A 1 95 ? 15.735 6.413 59.134 1.00 19.04 84 GLY A O 1
ATOM 809 N N . GLU A 1 96 ? 15.935 5.036 60.891 1.00 18.83 85 GLU A N 1
ATOM 810 C CA A GLU A 1 96 ? 14.526 5.142 61.289 0.50 16.91 85 GLU A CA 1
ATOM 811 C CA B GLU A 1 96 ? 14.548 5.152 61.299 0.50 17.08 85 GLU A CA 1
ATOM 812 C C . GLU A 1 96 ? 14.238 6.533 61.869 1.00 15.27 85 GLU A C 1
ATOM 813 O O . GLU A 1 96 ? 13.186 7.032 61.691 1.00 18.05 85 GLU A O 1
ATOM 824 N N . LEU A 1 97 ? 15.193 7.115 62.569 1.00 14.23 86 LEU A N 1
ATOM 825 C CA . LEU A 1 97 ? 14.991 8.452 63.126 1.00 13.72 86 LEU A CA 1
ATOM 826 C C . LEU A 1 97 ? 14.852 9.434 61.950 1.00 16.28 86 LEU A C 1
ATOM 827 O O . LEU A 1 97 ? 14.000 10.323 61.986 1.00 12.61 86 LEU A O 1
ATOM 832 N N . TYR A 1 98 ? 15.671 9.276 60.905 1.00 13.80 87 TYR A N 1
ATOM 833 C CA . TYR A 1 98 ? 15.593 10.183 59.760 1.00 11.84 87 TYR A CA 1
ATOM 834 C C . TYR A 1 98 ? 14.245 10.067 59.045 1.00 14.58 87 TYR A C 1
ATOM 835 O O . TYR A 1 98 ? 13.693 11.070 58.597 1.00 13.95 87 TYR A O 1
ATOM 844 N N . GLN A 1 99 ? 13.707 8.857 58.942 1.00 16.80 88 GLN A N 1
ATOM 845 C CA . GLN A 1 99 ? 12.410 8.697 58.293 1.00 19.47 88 GLN A CA 1
ATOM 846 C C . GLN A 1 99 ? 11.362 9.375 59.193 1.00 18.29 88 GLN A C 1
ATOM 847 O O . GLN A 1 99 ? 10.375 9.929 58.707 1.00 16.63 88 GLN A O 1
ATOM 853 N N . TRP A 1 100 ? 11.570 9.332 60.508 1.00 15.41 89 TRP A N 1
ATOM 854 C CA . TRP A 1 100 ? 10.636 9.961 61.432 1.00 14.03 89 TRP A CA 1
ATOM 855 C C . TRP A 1 100 ? 10.712 11.486 61.190 1.00 15.02 89 TRP A C 1
ATOM 856 O O . TRP A 1 100 ? 9.685 12.166 61.234 1.00 16.57 89 TRP A O 1
ATOM 867 N N . PHE A 1 101 ? 11.910 12.027 60.916 1.00 13.60 90 PHE A N 1
ATOM 868 C CA . PHE A 1 101 ? 12.048 13.477 60.642 1.00 13.71 90 PHE A CA 1
ATOM 869 C C . PHE A 1 101 ? 11.219 13.808 59.388 1.00 13.55 90 PHE A C 1
ATOM 870 O O . PHE A 1 101 ? 10.513 14.821 59.328 1.00 15.14 90 PHE A O 1
ATOM 878 N N . THR A 1 102 ? 11.326 12.968 58.364 1.00 12.55 91 THR A N 1
ATOM 879 C CA . THR A 1 102 ? 10.571 13.224 57.143 1.00 12.57 91 THR A CA 1
ATOM 880 C C . THR A 1 102 ? 9.072 13.159 57.410 1.00 16.98 91 THR A C 1
ATOM 881 O O . THR A 1 102 ? 8.322 14.044 57.001 1.00 17.72 91 THR A O 1
ATOM 885 N N . ASP A 1 103 ? 8.635 12.112 58.102 1.00 18.13 92 ASP A N 1
ATOM 886 C CA . ASP A 1 103 ? 7.213 11.952 58.408 1.00 19.02 92 ASP A CA 1
ATOM 887 C C . ASP A 1 103 ? 6.653 13.097 59.251 1.00 19.82 92 ASP A C 1
ATOM 888 O O . ASP A 1 103 ? 5.531 13.560 59.050 1.00 21.84 92 ASP A O 1
ATOM 893 N N . THR A 1 104 ? 7.461 13.559 60.193 1.00 15.44 93 THR A N 1
ATOM 894 C CA . THR A 1 104 ? 7.077 14.619 61.113 1.00 14.31 93 THR A CA 1
ATOM 895 C C . THR A 1 104 ? 7.134 16.035 60.565 1.00 12.38 93 THR A C 1
ATOM 896 O O . THR A 1 104 ? 6.277 16.866 60.870 1.00 14.26 93 THR A O 1
ATOM 900 N N . TYR A 1 105 ? 8.128 16.294 59.728 1.00 14.43 94 TYR A N 1
ATOM 901 C CA . TYR A 1 105 ? 8.358 17.641 59.219 1.00 14.18 94 TYR A CA 1
ATOM 902 C C . TYR A 1 105 ? 8.346 17.926 57.725 1.00 14.26 94 TYR A C 1
ATOM 903 O O . TYR A 1 105 ? 8.057 19.058 57.326 1.00 15.94 94 TYR A O 1
ATOM 912 N N . ALA A 1 106 ? 8.689 16.943 56.903 1.00 14.81 95 ALA A N 1
ATOM 913 C CA . ALA A 1 106 ? 8.788 17.194 55.478 1.00 16.14 95 ALA A CA 1
ATOM 914 C C . ALA A 1 106 ? 7.553 17.641 54.716 1.00 15.59 95 ALA A C 1
ATOM 915 O O . ALA A 1 106 ? 7.674 18.237 53.641 1.00 17.90 95 ALA A O 1
ATOM 917 N N . HIS A 1 107 ? 6.385 17.378 55.283 1.00 20.03 96 HIS A N 1
ATOM 918 C CA . HIS A 1 107 ? 5.134 17.769 54.658 1.00 17.69 96 HIS A CA 1
ATOM 919 C C . HIS A 1 107 ? 4.932 19.279 54.732 1.00 16.46 96 HIS A C 1
ATOM 920 O O . HIS A 1 107 ? 4.127 19.845 53.993 1.00 19.12 96 HIS A O 1
ATOM 927 N N . LEU A 1 108 ? 5.665 19.940 55.626 1.00 16.98 97 LEU A N 1
ATOM 928 C CA . LEU A 1 108 ? 5.562 21.396 55.774 1.00 16.52 97 LEU A CA 1
ATOM 929 C C . LEU A 1 108 ? 6.097 22.119 54.538 1.00 17.01 97 LEU A C 1
ATOM 930 O O . LEU A 1 108 ? 6.852 21.558 53.745 1.00 18.91 97 LEU A O 1
ATOM 935 N N . SER A 1 109 ? 5.711 23.380 54.382 1.00 19.57 98 SER A N 1
ATOM 936 C CA . SER A 1 109 ? 6.178 24.172 53.250 1.00 19.28 98 SER A CA 1
ATOM 937 C C . SER A 1 109 ? 7.632 24.558 53.526 1.00 18.65 98 SER A C 1
ATOM 938 O O . SER A 1 109 ? 8.092 24.514 54.675 1.00 18.51 98 SER A O 1
ATOM 941 N N . LEU A 1 110 ? 8.361 24.942 52.482 1.00 19.63 99 LEU A N 1
ATOM 942 C CA . LEU A 1 110 ? 9.753 25.354 52.634 1.00 17.22 99 LEU A CA 1
ATOM 943 C C . LEU A 1 110 ? 9.774 26.605 53.520 1.00 22.10 99 LEU A C 1
ATOM 944 O O . LEU A 1 110 ? 10.676 26.785 54.342 1.00 17.53 99 LEU A O 1
ATOM 949 N N . GLN A 1 111 ? 8.781 27.478 53.348 1.00 21.46 100 GLN A N 1
ATOM 950 C CA . GLN A 1 111 ? 8.702 28.702 54.145 1.00 21.33 100 GLN A CA 1
ATOM 951 C C . GLN A 1 111 ? 8.605 28.359 55.634 1.00 21.13 100 GLN A C 1
ATOM 952 O O . GLN A 1 111 ? 9.289 28.959 56.461 1.00 20.10 100 GLN A O 1
ATOM 958 N N . GLU A 1 112 ? 7.755 27.390 55.973 1.00 18.40 101 GLU A N 1
ATOM 959 C CA . GLU A 1 112 ? 7.578 26.976 57.363 1.00 19.39 101 GLU A CA 1
ATOM 960 C C . GLU A 1 112 ? 8.836 26.299 57.911 1.00 17.66 101 GLU A C 1
ATOM 961 O O . GLU A 1 112 ? 9.212 26.535 59.061 1.00 17.23 101 GLU A O 1
ATOM 967 N N . LEU A 1 113 ? 9.485 25.469 57.098 1.00 15.80 102 LEU A N 1
ATOM 968 C CA . LEU A 1 113 ? 10.699 24.782 57.529 1.00 16.12 102 LEU A CA 1
ATOM 969 C C . LEU A 1 113 ? 11.831 25.789 57.741 1.00 16.08 102 LEU A C 1
ATOM 970 O O . LEU A 1 113 ? 12.570 25.693 58.719 1.00 15.68 102 LEU A O 1
ATOM 975 N N . LYS A 1 114 ? 11.977 26.756 56.836 1.00 17.04 103 LYS A N 1
ATOM 976 C CA . LYS A 1 114 ? 13.027 27.760 56.996 1.00 19.53 103 LYS A CA 1
ATOM 977 C C . LYS A 1 114 ? 12.789 28.584 58.267 1.00 18.23 103 LYS A C 1
ATOM 978 O O . LYS A 1 114 ? 13.734 28.925 58.981 1.00 17.63 103 LYS A O 1
ATOM 984 N N . ALA A 1 115 ? 11.528 28.904 58.554 1.00 15.40 104 ALA A N 1
ATOM 985 C CA . ALA A 1 115 ? 11.199 29.692 59.745 1.00 17.01 104 ALA A CA 1
ATOM 986 C C . ALA A 1 115 ? 11.553 28.928 61.019 1.00 17.11 104 ALA A C 1
ATOM 987 O O . ALA A 1 115 ? 12.066 29.500 61.982 1.00 15.95 104 ALA A O 1
ATOM 989 N N . LYS A 1 116 ? 11.272 27.630 61.018 1.00 14.32 105 LYS A N 1
ATOM 990 C CA . LYS A 1 116 ? 11.574 26.788 62.168 1.00 14.65 105 LYS A CA 1
ATOM 991 C C . LYS A 1 116 ? 13.078 26.657 62.360 1.00 14.78 105 LYS A C 1
ATOM 992 O O . LYS A 1 116 ? 13.581 26.765 63.480 1.00 15.35 105 LYS A O 1
ATOM 998 N N . LEU A 1 117 ? 13.805 26.420 61.274 1.00 15.62 106 LEU A N 1
ATOM 999 C CA . LEU A 1 117 ? 15.248 26.272 61.395 1.00 13.82 106 LEU A CA 1
ATOM 1000 C C . LEU A 1 117 ? 15.871 27.576 61.876 1.00 15.36 106 LEU A C 1
ATOM 1001 O O . LEU A 1 117 ? 16.751 27.572 62.731 1.00 13.54 106 LEU A O 1
ATOM 1006 N N . ASN A 1 118 ? 15.390 28.697 61.344 1.00 14.91 107 ASN A N 1
ATOM 1007 C CA . ASN A 1 118 ? 15.911 30.001 61.735 1.00 15.50 107 ASN A CA 1
ATOM 1008 C C . ASN A 1 118 ? 15.715 30.200 63.243 1.00 16.83 107 ASN A C 1
ATOM 1009 O O . ASN A 1 118 ? 16.631 30.626 63.952 1.00 17.25 107 ASN A O 1
ATOM 1014 N N . GLU A 1 119 ? 14.511 29.892 63.725 1.00 15.24 108 GLU A N 1
ATOM 1015 C CA . GLU A 1 119 ? 14.182 30.008 65.138 1.00 14.60 108 GLU A CA 1
ATOM 1016 C C . GLU A 1 119 ? 15.138 29.117 65.940 1.00 14.17 108 GLU A C 1
ATOM 1017 O O . GLU A 1 119 ? 15.644 29.511 66.988 1.00 14.24 108 GLU A O 1
ATOM 1023 N N . ASN A 1 120 ? 15.368 27.899 65.462 1.00 11.60 109 ASN A N 1
ATOM 1024 C CA . ASN A 1 120 ? 16.265 26.997 66.175 1.00 12.82 109 ASN A CA 1
ATOM 1025 C C . ASN A 1 120 ? 17.708 27.489 66.225 1.00 13.01 109 ASN A C 1
ATOM 1026 O O . ASN A 1 120 ? 18.387 27.271 67.225 1.00 12.54 109 ASN A O 1
ATOM 1031 N N . ILE A 1 121 ? 18.185 28.144 65.167 1.00 12.74 110 ILE A N 1
ATOM 1032 C CA . ILE A 1 121 ? 19.553 28.651 65.176 1.00 14.61 110 ILE A CA 1
ATOM 1033 C C . ILE A 1 121 ? 19.628 29.742 66.246 1.00 13.88 110 ILE A C 1
ATOM 1034 O O . ILE A 1 121 ? 20.592 29.820 67.009 1.00 14.89 110 ILE A O 1
ATOM 1039 N N . ASN A 1 122 ? 18.603 30.586 66.321 1.00 13.61 111 ASN A N 1
ATOM 1040 C CA . ASN A 1 122 ? 18.609 31.636 67.330 1.00 13.28 111 ASN A CA 1
ATOM 1041 C C . ASN A 1 122 ? 18.581 30.991 68.732 1.00 14.72 111 ASN A C 1
ATOM 1042 O O . ASN A 1 122 ? 19.264 31.456 69.647 1.00 14.77 111 ASN A O 1
ATOM 1047 N N . SER A 1 123 ? 17.793 29.926 68.911 1.00 10.54 112 SER A N 1
ATOM 1048 C CA . SER A 1 123 ? 17.730 29.266 70.222 1.00 12.04 112 SER A CA 1
ATOM 1049 C C . SER A 1 123 ? 19.056 28.589 70.583 1.00 10.34 112 SER A C 1
ATOM 1050 O O . SER A 1 123 ? 19.439 28.564 71.748 1.00 10.80 112 SER A O 1
ATOM 1053 N N . ILE A 1 124 ? 19.759 28.046 69.592 1.00 10.23 113 ILE A N 1
ATOM 1054 C CA . ILE A 1 124 ? 21.035 27.397 69.874 1.00 11.15 113 ILE A CA 1
ATOM 1055 C C . ILE A 1 124 ? 22.057 28.469 70.299 1.00 10.43 113 ILE A C 1
ATOM 1056 O O . ILE A 1 124 ? 22.888 28.229 71.177 1.00 12.47 113 ILE A O 1
ATOM 1061 N N . SER A 1 125 ? 21.983 29.660 69.701 1.00 11.82 114 SER A N 1
ATOM 1062 C CA . SER A 1 125 ? 22.894 30.740 70.084 1.00 14.56 114 SER A CA 1
ATOM 1063 C C . SER A 1 125 ? 22.589 31.140 71.531 1.00 13.22 114 SER A C 1
ATOM 1064 O O . SER A 1 125 ? 23.505 31.405 72.312 1.00 15.47 114 SER A O 1
ATOM 1067 N N . ALA A 1 126 ? 21.303 31.194 71.884 1.00 13.43 115 ALA A N 1
ATOM 1068 C CA . ALA A 1 126 ? 20.896 31.548 73.245 1.00 11.81 115 ALA A CA 1
ATOM 1069 C C . ALA A 1 126 ? 21.426 30.470 74.206 1.00 11.82 115 ALA A C 1
ATOM 1070 O O . ALA A 1 126 ? 21.876 30.775 75.304 1.00 14.99 115 ALA A O 1
ATOM 1080 N N . ILE A 1 128 ? 24.129 28.563 73.826 1.00 13.04 117 ILE A N 1
ATOM 1081 C CA . ILE A 1 128 ? 25.569 28.743 73.943 1.00 13.26 117 ILE A CA 1
ATOM 1082 C C . ILE A 1 128 ? 25.866 29.881 74.923 1.00 14.36 117 ILE A C 1
ATOM 1083 O O . ILE A 1 128 ? 26.725 29.760 75.794 1.00 17.48 117 ILE A O 1
ATOM 1088 N N . ASP A 1 129 ? 25.142 30.987 74.786 1.00 15.85 118 ASP A N 1
ATOM 1089 C CA . ASP A 1 129 ? 25.318 32.135 75.682 1.00 16.76 118 ASP A CA 1
ATOM 1090 C C . ASP A 1 129 ? 24.987 31.776 77.138 1.00 17.12 118 ASP A C 1
ATOM 1091 O O . ASP A 1 129 ? 25.556 32.354 78.073 1.00 18.47 118 ASP A O 1
ATOM 1096 N N . SER A 1 130 ? 24.050 30.845 77.327 1.00 15.64 119 SER A N 1
ATOM 1097 C CA . SER A 1 130 ? 23.596 30.432 78.658 1.00 20.86 119 SER A CA 1
ATOM 1098 C C . SER A 1 130 ? 24.488 29.478 79.419 1.00 18.65 119 SER A C 1
ATOM 1099 O O . SER A 1 130 ? 24.362 29.325 80.636 1.00 21.71 119 SER A O 1
ATOM 1102 N N . LEU A 1 131 ? 25.379 28.827 78.689 1.00 14.90 120 LEU A N 1
ATOM 1103 C CA . LEU A 1 131 ? 26.303 27.893 79.312 1.00 15.13 120 LEU A CA 1
ATOM 1104 C C . LEU A 1 131 ? 27.637 28.591 79.531 1.00 19.80 120 LEU A C 1
ATOM 1105 O O . LEU A 1 131 ? 28.028 29.460 78.760 1.00 21.24 120 LEU A O 1
ATOM 1110 N N . SER A 1 132 ? 28.345 28.217 80.589 1.00 19.94 121 SER A N 1
ATOM 1111 C CA . SER A 1 132 ? 29.657 28.805 80.856 1.00 19.50 121 SER A CA 1
ATOM 1112 C C . SER A 1 132 ? 30.600 28.198 79.810 1.00 25.22 121 SER A C 1
ATOM 1113 O O . SER A 1 132 ? 30.250 27.215 79.138 1.00 20.59 121 SER A O 1
ATOM 1116 N N . GLU A 1 133 ? 31.797 28.761 79.652 1.00 25.04 122 GLU A N 1
ATOM 1117 C CA . GLU A 1 133 ? 32.744 28.215 78.682 1.00 20.90 122 GLU A CA 1
ATOM 1118 C C . GLU A 1 133 ? 33.055 26.773 79.132 1.00 20.80 122 GLU A C 1
ATOM 1119 O O . GLU A 1 133 ? 33.246 25.892 78.301 1.00 21.98 122 GLU A O 1
ATOM 1125 N N . GLU A 1 134 ? 33.082 26.531 80.444 1.00 21.31 123 GLU A N 1
ATOM 1126 C CA . GLU A 1 134 ? 33.373 25.193 80.980 1.00 21.10 123 GLU A CA 1
ATOM 1127 C C . GLU A 1 134 ? 32.281 24.185 80.590 1.00 20.51 123 GLU A C 1
ATOM 1128 O O . GLU A 1 134 ? 32.576 23.080 80.116 1.00 19.42 123 GLU A O 1
ATOM 1134 N N . GLU A 1 135 ? 31.021 24.562 80.791 1.00 17.99 124 GLU A N 1
ATOM 1135 C CA . GLU A 1 135 ? 29.891 23.692 80.459 1.00 19.97 124 GLU A CA 1
ATOM 1136 C C . GLU A 1 135 ? 29.860 23.315 78.986 1.00 18.20 124 GLU A C 1
ATOM 1137 O O . GLU A 1 135 ? 29.447 22.228 78.607 1.00 16.35 124 GLU A O 1
ATOM 1143 N N . LEU A 1 136 ? 30.295 24.228 78.154 1.00 18.11 125 LEU A N 1
ATOM 1144 C CA A LEU A 1 136 ? 30.318 24.013 76.715 0.50 18.77 125 LEU A CA 1
ATOM 1145 C CA B LEU A 1 136 ? 30.352 24.040 76.713 0.50 19.13 125 LEU A CA 1
ATOM 1146 C C . LEU A 1 136 ? 31.530 23.240 76.209 1.00 17.34 125 LEU A C 1
ATOM 1147 O O . LEU A 1 136 ? 31.421 22.379 75.395 1.00 15.35 125 LEU A O 1
ATOM 1156 N N . PHE A 1 137 ? 32.694 23.577 76.727 1.00 16.44 126 PHE A N 1
ATOM 1157 C CA . PHE A 1 137 ? 33.923 22.977 76.249 1.00 18.37 126 PHE A CA 1
ATOM 1158 C C . PHE A 1 137 ? 34.634 21.871 77.022 1.00 18.29 126 PHE A C 1
ATOM 1159 O O . PHE A 1 137 ? 35.546 21.239 76.490 1.00 19.25 126 PHE A O 1
ATOM 1167 N N . GLU A 1 138 ? 34.229 21.650 78.261 1.00 17.45 127 GLU A N 1
ATOM 1168 C CA . GLU A 1 138 ? 34.844 20.617 79.074 1.00 17.89 127 GLU A CA 1
ATOM 1169 C C . GLU A 1 138 ? 33.947 19.386 79.141 1.00 17.00 127 GLU A C 1
ATOM 1170 O O . GLU A 1 138 ? 32.721 19.488 79.073 1.00 18.45 127 GLU A O 1
ATOM 1176 N N . PRO A 1 139 ? 34.547 18.193 79.261 1.00 18.45 128 PRO A N 1
ATOM 1177 C CA . PRO A 1 139 ? 33.702 17.001 79.329 1.00 18.02 128 PRO A CA 1
ATOM 1178 C C . PRO A 1 139 ? 32.994 16.831 80.663 1.00 17.60 128 PRO A C 1
ATOM 1179 O O . PRO A 1 139 ? 33.366 17.439 81.660 1.00 19.37 128 PRO A O 1
ATOM 1183 N N . HIS A 1 140 ? 31.950 16.014 80.644 1.00 15.47 129 HIS A N 1
ATOM 1184 C CA . HIS A 1 140 ? 31.178 15.675 81.824 1.00 16.54 129 HIS A CA 1
ATOM 1185 C C . HIS A 1 140 ? 30.467 16.834 82.532 1.00 19.24 129 HIS A C 1
ATOM 1186 O O . HIS A 1 140 ? 30.407 16.886 83.764 1.00 22.58 129 HIS A O 1
ATOM 1201 N N . ARG A 1 142 ? 27.255 17.912 81.169 1.00 15.82 131 ARG A N 1
ATOM 1202 C CA . ARG A 1 142 ? 25.826 17.662 80.978 1.00 14.65 131 ARG A CA 1
ATOM 1203 C C . ARG A 1 142 ? 25.595 16.156 80.931 1.00 15.53 131 ARG A C 1
ATOM 1204 O O . ARG A 1 142 ? 26.316 15.428 80.252 1.00 16.83 131 ARG A O 1
ATOM 1212 N N . LYS A 1 143 ? 24.601 15.687 81.675 1.00 13.78 132 LYS A N 1
ATOM 1213 C CA . LYS A 1 143 ? 24.298 14.261 81.708 1.00 16.15 132 LYS A CA 1
ATOM 1214 C C . LYS A 1 143 ? 23.900 13.782 80.316 1.00 15.88 132 LYS A C 1
ATOM 1215 O O . LYS A 1 143 ? 24.298 12.699 79.902 1.00 15.92 132 LYS A O 1
ATOM 1221 N N . TRP A 1 144 ? 23.141 14.585 79.571 1.00 14.54 133 TRP A N 1
ATOM 1222 C CA . TRP A 1 144 ? 22.736 14.147 78.237 1.00 14.16 133 TRP A CA 1
ATOM 1223 C C . TRP A 1 144 ? 23.915 13.930 77.294 1.00 12.66 133 TRP A C 1
ATOM 1224 O O . TRP A 1 144 ? 23.839 13.102 76.384 1.00 15.74 133 TRP A O 1
ATOM 1235 N N . ALA A 1 145 ? 25.011 14.646 77.505 1.00 13.36 134 ALA A N 1
ATOM 1236 C CA . ALA A 1 145 ? 26.160 14.491 76.619 1.00 12.55 134 ALA A CA 1
ATOM 1237 C C . ALA A 1 145 ? 26.943 13.216 76.941 1.00 15.62 134 ALA A C 1
ATOM 1238 O O . ALA A 1 145 ? 27.632 12.669 76.090 1.00 16.75 134 ALA A O 1
ATOM 1240 N N . ASP A 1 146 ? 26.839 12.740 78.174 1.00 14.86 135 ASP A N 1
ATOM 1241 C CA . ASP A 1 146 ? 27.554 11.531 78.601 1.00 16.35 135 ASP A CA 1
ATOM 1242 C C . ASP A 1 146 ? 26.682 10.282 78.501 1.00 17.83 135 ASP A C 1
ATOM 1243 O O . ASP A 1 146 ? 27.158 9.157 78.683 1.00 20.48 135 ASP A O 1
ATOM 1248 N N . GLU A 1 147 ? 25.408 10.490 78.198 1.00 17.71 136 GLU A N 1
ATOM 1249 C CA . GLU A 1 147 ? 24.417 9.425 78.106 1.00 17.55 136 GLU A CA 1
ATOM 1250 C C . GLU A 1 147 ? 24.678 8.139 77.341 1.00 19.65 136 GLU A C 1
ATOM 1251 O O . GLU A 1 147 ? 24.353 7.050 77.816 1.00 22.02 136 GLU A O 1
ATOM 1257 N N . ALA A 1 148 ? 25.305 8.247 76.189 1.00 18.24 137 ALA A N 1
ATOM 1258 C CA . ALA A 1 148 ? 25.535 7.096 75.344 1.00 21.40 137 ALA A CA 1
ATOM 1259 C C . ALA A 1 148 ? 26.970 6.641 75.188 1.00 21.34 137 ALA A C 1
ATOM 1260 O O . ALA A 1 148 ? 27.234 5.673 74.474 1.00 22.32 137 ALA A O 1
ATOM 1262 N N . THR A 1 149 ? 27.894 7.322 75.850 1.00 19.79 138 THR A N 1
ATOM 1263 C CA . THR A 1 149 ? 29.301 7.006 75.699 1.00 17.92 138 THR A CA 1
ATOM 1264 C C . THR A 1 149 ? 29.763 5.567 75.818 1.00 24.61 138 THR A C 1
ATOM 1265 O O . THR A 1 149 ? 29.545 4.933 76.836 1.00 25.60 138 THR A O 1
ATOM 1269 N N . LYS A 1 150 ? 30.398 5.063 74.762 1.00 23.58 139 LYS A N 1
ATOM 1270 C CA . LYS A 1 150 ? 30.930 3.702 74.779 1.00 28.50 139 LYS A CA 1
ATOM 1271 C C . LYS A 1 150 ? 32.449 3.808 74.619 1.00 39.12 139 LYS A C 1
ATOM 1272 O O . LYS A 1 150 ? 33.195 3.089 75.291 1.00 41.49 139 LYS A O 1
ATOM 1278 N N . THR A 1 151 ? 32.918 4.705 73.748 1.00 38.21 140 THR A N 1
ATOM 1279 C CA . THR A 1 151 ? 34.359 4.874 73.556 1.00 41.70 140 THR A CA 1
ATOM 1280 C C . THR A 1 151 ? 34.902 6.236 74.010 1.00 40.38 140 THR A C 1
ATOM 1281 O O . THR A 1 151 ? 35.403 6.369 75.128 1.00 46.99 140 THR A O 1
ATOM 1285 N N . ALA A 1 152 ? 34.822 7.239 73.140 1.00 30.78 141 ALA A N 1
ATOM 1286 C CA . ALA A 1 152 ? 35.336 8.569 73.453 1.00 26.40 141 ALA A CA 1
ATOM 1287 C C . ALA A 1 152 ? 34.222 9.496 73.894 1.00 21.25 141 ALA A C 1
ATOM 1288 O O . ALA A 1 152 ? 33.132 9.487 73.330 1.00 21.24 141 ALA A O 1
ATOM 1290 N N . THR A 1 153 ? 34.501 10.303 74.905 1.00 18.33 142 THR A N 1
ATOM 1291 C CA . THR A 1 153 ? 33.523 11.258 75.415 1.00 16.10 142 THR A CA 1
ATOM 1292 C C . THR A 1 153 ? 33.474 12.505 74.543 1.00 18.06 142 THR A C 1
ATOM 1293 O O . THR A 1 153 ? 34.502 12.958 74.026 1.00 19.09 142 THR A O 1
ATOM 1297 N N . TRP A 1 154 ? 32.270 13.047 74.358 1.00 13.78 143 TRP A N 1
ATOM 1298 C CA . TRP A 1 154 ? 32.106 14.287 73.599 1.00 13.39 143 TRP A CA 1
ATOM 1299 C C . TRP A 1 154 ? 31.546 15.354 74.526 1.00 15.28 143 TRP A C 1
ATOM 1300 O O . TRP A 1 154 ? 30.615 15.106 75.309 1.00 14.57 143 TRP A O 1
ATOM 1311 N N . GLU A 1 155 ? 32.111 16.551 74.414 1.00 15.51 144 GLU A N 1
ATOM 1312 C CA . GLU A 1 155 ? 31.690 17.719 75.184 1.00 14.45 144 GLU A CA 1
ATOM 1313 C C . GLU A 1 155 ? 30.426 18.268 74.475 1.00 14.11 144 GLU A C 1
ATOM 1314 O O . GLU A 1 155 ? 30.130 17.922 73.321 1.00 13.64 144 GLU A O 1
ATOM 1320 N N . VAL A 1 156 ? 29.681 19.125 75.156 1.00 10.89 145 VAL A N 1
ATOM 1321 C CA . VAL A 1 156 ? 28.465 19.705 74.592 1.00 9.89 145 VAL A CA 1
ATOM 1322 C C . VAL A 1 156 ? 28.690 20.367 73.233 1.00 10.90 145 VAL A C 1
ATOM 1323 O O . VAL A 1 156 ? 27.891 20.179 72.310 1.00 11.02 145 VAL A O 1
ATOM 1327 N N . TYR A 1 157 ? 29.775 21.125 73.090 1.00 10.92 146 TYR A N 1
ATOM 1328 C CA . TYR A 1 157 ? 30.020 21.813 71.824 1.00 12.19 146 TYR A CA 1
ATOM 1329 C C . TYR A 1 157 ? 30.126 20.885 70.621 1.00 11.88 146 TYR A C 1
ATOM 1330 O O . TYR A 1 157 ? 29.745 21.273 69.516 1.00 13.47 146 TYR A O 1
ATOM 1339 N N . LYS A 1 158 ? 30.622 19.664 70.826 1.00 11.97 147 LYS A N 1
ATOM 1340 C CA . LYS A 1 158 ? 30.739 18.702 69.728 1.00 10.88 147 LYS A CA 1
ATOM 1341 C C . LYS A 1 158 ? 29.339 18.308 69.223 1.00 12.05 147 LYS A C 1
ATOM 1342 O O . LYS A 1 158 ? 29.118 18.221 68.006 1.00 11.06 147 LYS A O 1
ATOM 1348 N N . PHE A 1 159 ? 28.400 18.078 70.145 1.00 9.59 148 PHE A N 1
ATOM 1349 C CA . PHE A 1 159 ? 27.030 17.737 69.766 1.00 8.57 148 PHE A CA 1
ATOM 1350 C C . PHE A 1 159 ? 26.388 18.903 69.006 1.00 11.18 148 PHE A C 1
ATOM 1351 O O . PHE A 1 159 ? 25.611 18.698 68.080 1.00 11.79 148 PHE A O 1
ATOM 1359 N N . ILE A 1 160 ? 26.704 20.136 69.395 1.00 11.74 149 ILE A N 1
ATOM 1360 C CA . ILE A 1 160 ? 26.142 21.289 68.697 1.00 10.48 149 ILE A CA 1
ATOM 1361 C C . ILE A 1 160 ? 26.773 21.371 67.300 1.00 12.78 149 ILE A C 1
ATOM 1362 O O . ILE A 1 160 ? 26.078 21.524 66.292 1.00 11.98 149 ILE A O 1
ATOM 1367 N N . HIS A 1 161 ? 28.096 21.257 67.243 1.00 10.13 150 HIS A N 1
ATOM 1368 C CA . HIS A 1 161 ? 28.813 21.338 65.968 1.00 10.00 150 HIS A CA 1
ATOM 1369 C C . HIS A 1 161 ? 28.389 20.314 64.918 1.00 9.37 150 HIS A C 1
ATOM 1370 O O . HIS A 1 161 ? 28.173 20.666 63.749 1.00 11.51 150 HIS A O 1
ATOM 1377 N N . VAL A 1 162 ? 28.281 19.043 65.307 1.00 10.41 151 VAL A N 1
ATOM 1378 C CA . VAL A 1 162 ? 27.906 18.027 64.325 1.00 11.47 151 VAL A CA 1
ATOM 1379 C C . VAL A 1 162 ? 26.460 18.086 63.863 1.00 9.94 151 VAL A C 1
ATOM 1380 O O . VAL A 1 162 ? 26.093 17.427 62.896 1.00 12.37 151 VAL A O 1
ATOM 1384 N N . ASN A 1 163 ? 25.643 18.880 64.547 1.00 10.69 152 ASN A N 1
ATOM 1385 C CA . ASN A 1 163 ? 24.254 19.026 64.168 1.00 8.66 152 ASN A CA 1
ATOM 1386 C C . ASN A 1 163 ? 23.946 20.389 63.535 1.00 11.95 152 ASN A C 1
ATOM 1387 O O . ASN A 1 163 ? 22.794 20.656 63.177 1.00 11.73 152 ASN A O 1
ATOM 1392 N N . THR A 1 164 ? 24.972 21.228 63.363 1.00 10.82 153 THR A N 1
ATOM 1393 C CA . THR A 1 164 ? 24.801 22.552 62.756 1.00 10.39 153 THR A CA 1
ATOM 1394 C C . THR A 1 164 ? 25.846 22.866 61.670 1.00 12.39 153 THR A C 1
ATOM 1395 O O . THR A 1 164 ? 25.565 22.785 60.480 1.00 13.65 153 THR A O 1
ATOM 1399 N N . VAL A 1 165 ? 27.046 23.235 62.094 1.00 11.23 154 VAL A N 1
ATOM 1400 C CA . VAL A 1 165 ? 28.120 23.600 61.177 1.00 13.54 154 VAL A CA 1
ATOM 1401 C C . VAL A 1 165 ? 28.438 22.501 60.174 1.00 11.84 154 VAL A C 1
ATOM 1402 O O . VAL A 1 165 ? 28.544 22.762 58.982 1.00 14.13 154 VAL A O 1
ATOM 1406 N N . ALA A 1 166 ? 28.595 21.268 60.650 1.00 12.84 155 ALA A N 1
ATOM 1407 C CA . ALA A 1 166 ? 28.940 20.170 59.755 1.00 11.65 155 ALA A CA 1
ATOM 1408 C C . ALA A 1 166 ? 27.854 19.828 58.717 1.00 12.36 155 ALA A C 1
ATOM 1409 O O . ALA A 1 166 ? 28.146 19.813 57.518 1.00 15.17 155 ALA A O 1
ATOM 1411 N N . PRO A 1 167 ? 26.603 19.546 59.145 1.00 13.09 156 PRO A N 1
ATOM 1412 C CA . PRO A 1 167 ? 25.586 19.230 58.127 1.00 11.25 156 PRO A CA 1
ATOM 1413 C C . PRO A 1 167 ? 25.213 20.442 57.260 1.00 13.01 156 PRO A C 1
ATOM 1414 O O . PRO A 1 167 ? 24.789 20.282 56.113 1.00 15.39 156 PRO A O 1
ATOM 1418 N N . PHE A 1 168 ? 25.367 21.653 57.786 1.00 13.77 157 PHE A N 1
ATOM 1419 C CA . PHE A 1 168 ? 25.030 22.813 56.958 1.00 12.03 157 PHE A CA 1
ATOM 1420 C C . PHE A 1 168 ? 25.987 22.852 55.791 1.00 17.60 157 PHE A C 1
ATOM 1421 O O . PHE A 1 168 ? 25.649 23.343 54.711 1.00 18.61 157 PHE A O 1
ATOM 1429 N N . GLY A 1 169 ? 27.188 22.331 56.014 1.00 15.51 158 GLY A N 1
ATOM 1430 C CA . GLY A 1 169 ? 28.163 22.282 54.943 1.00 20.57 158 GLY A CA 1
ATOM 1431 C C . GLY A 1 169 ? 27.839 21.143 53.980 1.00 17.76 158 GLY A C 1
ATOM 1432 O O . GLY A 1 169 ? 27.658 21.383 52.785 1.00 18.24 158 GLY A O 1
ATOM 1433 N N . THR A 1 170 ? 27.697 19.911 54.465 1.00 17.28 159 THR A N 1
ATOM 1434 C CA . THR A 1 170 ? 27.407 18.802 53.559 1.00 17.80 159 THR A CA 1
ATOM 1435 C C . THR A 1 170 ? 26.051 18.822 52.867 1.00 17.91 159 THR A C 1
ATOM 1436 O O . THR A 1 170 ? 25.952 18.396 51.707 1.00 20.22 159 THR A O 1
ATOM 1440 N N . PHE A 1 171 ? 25.015 19.299 53.559 1.00 16.05 160 PHE A N 1
ATOM 1441 C CA . PHE A 1 171 ? 23.709 19.350 52.930 1.00 15.34 160 PHE A CA 1
ATOM 1442 C C . PHE A 1 171 ? 23.590 20.545 51.992 1.00 17.44 160 PHE A C 1
ATOM 1443 O O . PHE A 1 171 ? 22.672 20.609 51.171 1.00 18.54 160 PHE A O 1
ATOM 1451 N N . ARG A 1 172 ? 24.511 21.496 52.104 1.00 19.76 161 ARG A N 1
ATOM 1452 C CA . ARG A 1 172 ? 24.497 22.643 51.196 1.00 20.44 161 ARG A CA 1
ATOM 1453 C C . ARG A 1 172 ? 25.015 22.045 49.862 1.00 22.73 161 ARG A C 1
ATOM 1454 O O . ARG A 1 172 ? 24.516 22.374 48.785 1.00 20.58 161 ARG A O 1
ATOM 1462 N N . THR A 1 173 ? 26.026 21.172 49.931 1.00 19.42 162 THR A N 1
ATOM 1463 C CA . THR A 1 173 ? 26.584 20.546 48.725 1.00 22.31 162 THR A CA 1
ATOM 1464 C C . THR A 1 173 ? 25.494 19.744 48.028 1.00 20.45 162 THR A C 1
ATOM 1465 O O . THR A 1 173 ? 25.369 19.775 46.801 1.00 25.67 162 THR A O 1
ATOM 1469 N N . LYS A 1 174 ? 24.699 19.026 48.814 1.00 22.15 163 LYS A N 1
ATOM 1470 C CA . LYS A 1 174 ? 23.624 18.223 48.252 1.00 23.47 163 LYS A CA 1
ATOM 1471 C C . LYS A 1 174 ? 22.520 19.071 47.625 1.00 23.31 163 LYS A C 1
ATOM 1472 O O . LYS A 1 174 ? 22.059 18.747 46.531 1.00 24.78 163 LYS A O 1
ATOM 1478 N N . ILE A 1 175 ? 22.098 20.152 48.281 1.00 19.96 164 ILE A N 1
ATOM 1479 C CA . ILE A 1 175 ? 21.024 20.957 47.707 1.00 19.83 164 ILE A CA 1
ATOM 1480 C C . ILE A 1 175 ? 21.478 21.699 46.441 1.00 22.70 164 ILE A C 1
ATOM 1481 O O . ILE A 1 175 ? 20.676 21.924 45.532 1.00 24.81 164 ILE A O 1
ATOM 1486 N N . ARG A 1 176 ? 22.758 22.054 46.370 1.00 23.55 165 ARG A N 1
ATOM 1487 C CA . ARG A 1 176 ? 23.280 22.727 45.184 1.00 24.12 165 ARG A CA 1
ATOM 1488 C C . ARG A 1 176 ? 23.248 21.717 44.031 1.00 25.07 165 ARG A C 1
ATOM 1489 O O . ARG A 1 176 ? 22.927 22.069 42.900 1.00 28.01 165 ARG A O 1
ATOM 1497 N N . LYS A 1 177 ? 23.576 20.459 44.321 1.00 28.28 166 LYS A N 1
ATOM 1498 C CA . LYS A 1 177 ? 23.575 19.396 43.312 1.00 29.79 166 LYS A CA 1
ATOM 1499 C C . LYS A 1 177 ? 22.152 19.175 42.805 1.00 27.01 166 LYS A C 1
ATOM 1500 O O . LYS A 1 177 ? 21.930 18.912 41.618 1.00 31.14 166 LYS A O 1
ATOM 1506 N N . TRP A 1 178 ? 21.190 19.268 43.720 1.00 26.74 167 TRP A N 1
ATOM 1507 C CA . TRP A 1 178 ? 19.785 19.070 43.388 1.00 27.82 167 TRP A CA 1
ATOM 1508 C C . TRP A 1 178 ? 19.292 20.164 42.456 1.00 30.06 167 TRP A C 1
ATOM 1509 O O . TRP A 1 178 ? 18.561 19.897 41.502 1.00 29.56 167 TRP A O 1
ATOM 1520 N N . LYS A 1 179 ? 19.692 21.398 42.738 1.00 27.31 168 LYS A N 1
ATOM 1521 C CA . LYS A 1 179 ? 19.267 22.525 41.924 1.00 28.06 168 LYS A CA 1
ATOM 1522 C C . LYS A 1 179 ? 19.840 22.487 40.513 1.00 34.80 168 LYS A C 1
ATOM 1523 O O . LYS A 1 179 ? 19.140 22.794 39.548 1.00 31.17 168 LYS A O 1
ATOM 1529 N N . LYS A 1 180 ? 21.105 22.093 40.399 1.00 27.99 169 LYS A N 1
ATOM 1530 C CA . LYS A 1 180 ? 21.779 22.015 39.104 1.00 28.37 169 LYS A CA 1
ATOM 1531 C C . LYS A 1 180 ? 21.053 21.034 38.190 1.00 32.03 169 LYS A C 1
ATOM 1532 O O . LYS A 1 180 ? 20.945 21.239 36.984 1.00 32.62 169 LYS A O 1
ATOM 1538 N N . ILE A 1 181 ? 20.540 19.966 38.784 1.00 32.97 170 ILE A N 1
ATOM 1539 C CA . ILE A 1 181 ? 19.818 18.923 38.060 1.00 35.09 170 ILE A CA 1
ATOM 1540 C C . ILE A 1 181 ? 18.366 19.264 37.745 1.00 34.00 170 ILE A C 1
ATOM 1541 O O . ILE A 1 181 ? 17.911 19.151 36.607 1.00 37.13 170 ILE A O 1
ATOM 1546 N N . VAL A 1 182 ? 17.641 19.686 38.769 1.00 33.06 171 VAL A N 1
ATOM 1547 C CA . VAL A 1 182 ? 16.226 19.983 38.645 1.00 31.90 171 VAL A CA 1
ATOM 1548 C C . VAL A 1 182 ? 15.794 21.349 38.133 1.00 36.57 171 VAL A C 1
ATOM 1549 O O . VAL A 1 182 ? 14.857 21.443 37.338 1.00 42.24 171 VAL A O 1
ATOM 1553 N N . LEU A 1 183 ? 16.464 22.398 38.584 1.00 36.04 172 LEU A N 1
ATOM 1554 C CA . LEU A 1 183 ? 16.096 23.733 38.154 1.00 38.82 172 LEU A CA 1
ATOM 1555 C C . LEU A 1 183 ? 16.638 24.133 36.774 1.00 45.94 172 LEU A C 1
ATOM 1556 O O . LEU A 1 183 ? 17.858 23.965 36.535 1.00 46.11 172 LEU A O 1
ATOM 1561 N N . HIS B 1 3 ? 44.753 6.448 53.608 1.00 32.72 -8 HIS B N 1
ATOM 1562 C CA . HIS B 1 3 ? 44.859 7.795 54.241 1.00 31.08 -8 HIS B CA 1
ATOM 1563 C C . HIS B 1 3 ? 43.975 7.943 55.481 1.00 31.59 -8 HIS B C 1
ATOM 1564 O O . HIS B 1 3 ? 44.153 8.882 56.258 1.00 28.93 -8 HIS B O 1
ATOM 1571 N N . HIS B 1 4 ? 43.042 7.012 55.684 1.00 32.36 -7 HIS B N 1
ATOM 1572 C CA . HIS B 1 4 ? 42.178 7.087 56.860 1.00 33.82 -7 HIS B CA 1
ATOM 1573 C C . HIS B 1 4 ? 42.952 6.781 58.148 1.00 34.65 -7 HIS B C 1
ATOM 1574 O O . HIS B 1 4 ? 42.448 7.007 59.248 1.00 34.98 -7 HIS B O 1
ATOM 1581 N N . HIS B 1 5 ? 44.175 6.272 58.025 1.00 33.89 -6 HIS B N 1
ATOM 1582 C CA . HIS B 1 5 ? 44.979 5.997 59.212 1.00 29.64 -6 HIS B CA 1
ATOM 1583 C C . HIS B 1 5 ? 45.422 7.351 59.801 1.00 23.90 -6 HIS B C 1
ATOM 1584 O O . HIS B 1 5 ? 45.787 7.434 60.974 1.00 23.81 -6 HIS B O 1
ATOM 1591 N N . HIS B 1 6 ? 45.375 8.410 58.988 1.00 22.13 -5 HIS B N 1
ATOM 1592 C CA . HIS B 1 6 ? 45.777 9.742 59.438 1.00 18.17 -5 HIS B CA 1
ATOM 1593 C C . HIS B 1 6 ? 45.055 10.111 60.730 1.00 21.31 -5 HIS B C 1
ATOM 1594 O O . HIS B 1 6 ? 43.833 9.972 60.830 1.00 24.03 -5 HIS B O 1
ATOM 1601 N N . HIS B 1 7 ? 45.815 10.593 61.714 1.00 21.26 -4 HIS B N 1
ATOM 1602 C CA . HIS B 1 7 ? 45.266 10.952 63.020 1.00 21.59 -4 HIS B CA 1
ATOM 1603 C C . HIS B 1 7 ? 44.216 12.051 63.094 1.00 19.99 -4 HIS B C 1
ATOM 1604 O O . HIS B 1 7 ? 43.602 12.249 64.139 1.00 26.31 -4 HIS B O 1
ATOM 1611 N N . HIS B 1 8 ? 44.009 12.775 62.009 1.00 20.42 -3 HIS B N 1
ATOM 1612 C CA . HIS B 1 8 ? 42.991 13.804 62.037 1.00 18.16 -3 HIS B CA 1
ATOM 1613 C C . HIS B 1 8 ? 41.923 13.499 60.994 1.00 18.48 -3 HIS B C 1
ATOM 1614 O O . HIS B 1 8 ? 41.199 14.385 60.539 1.00 15.80 -3 HIS B O 1
ATOM 1621 N N . SER B 1 9 ? 41.792 12.222 60.656 1.00 19.77 -2 SER B N 1
ATOM 1622 C CA . SER B 1 9 ? 40.804 11.821 59.667 1.00 18.60 -2 SER B CA 1
ATOM 1623 C C . SER B 1 9 ? 39.369 11.990 60.146 1.00 17.61 -2 SER B C 1
ATOM 1624 O O . SER B 1 9 ? 38.446 12.011 59.330 1.00 19.15 -2 SER B O 1
ATOM 1627 N N . HIS B 1 10 ? 39.194 12.127 61.459 1.00 17.11 -1 HIS B N 1
ATOM 1628 C CA . HIS B 1 10 ? 37.870 12.313 62.059 1.00 21.38 -1 HIS B CA 1
ATOM 1629 C C . HIS B 1 10 ? 37.584 13.799 62.258 1.00 16.01 -1 HIS B C 1
ATOM 1630 O O . HIS B 1 10 ? 36.632 14.164 62.947 1.00 17.96 -1 HIS B O 1
ATOM 1645 N N . LEU B 1 12 ? 37.466 16.160 59.521 1.00 16.16 1 LEU B N 1
ATOM 1646 C CA . LEU B 1 12 ? 37.311 16.703 58.182 1.00 19.26 1 LEU B CA 1
ATOM 1647 C C . LEU B 1 12 ? 36.389 17.912 58.169 1.00 21.71 1 LEU B C 1
ATOM 1648 O O . LEU B 1 12 ? 35.603 18.133 59.093 1.00 20.21 1 LEU B O 1
ATOM 1653 N N A ARG B 1 13 ? 36.474 18.705 57.103 0.50 21.44 2 ARG B N 1
ATOM 1654 N N B ARG B 1 13 ? 36.471 18.729 57.113 0.50 21.32 2 ARG B N 1
ATOM 1655 C CA A ARG B 1 13 ? 35.714 19.911 56.958 0.50 19.05 2 ARG B CA 1
ATOM 1656 C CA B ARG B 1 13 ? 35.795 20.041 56.998 0.50 19.02 2 ARG B CA 1
ATOM 1657 C C A ARG B 1 13 ? 35.354 20.217 55.527 0.50 22.29 2 ARG B C 1
ATOM 1658 C C B ARG B 1 13 ? 35.370 20.245 55.544 0.50 22.44 2 ARG B C 1
ATOM 1659 O O A ARG B 1 13 ? 36.076 19.875 54.651 0.50 27.58 2 ARG B O 1
ATOM 1660 O O B ARG B 1 13 ? 36.078 19.883 54.663 0.50 27.63 2 ARG B O 1
ATOM 1675 N N . THR B 1 14 ? 34.213 20.832 55.346 1.00 24.83 3 THR B N 1
ATOM 1676 C CA A THR B 1 14 ? 33.840 21.227 53.947 0.50 27.73 3 THR B CA 1
ATOM 1677 C CA B THR B 1 14 ? 33.782 21.303 54.042 0.50 28.83 3 THR B CA 1
ATOM 1678 C C . THR B 1 14 ? 34.329 22.697 53.769 1.00 30.47 3 THR B C 1
ATOM 1679 O O . THR B 1 14 ? 34.347 23.465 54.683 1.00 31.48 3 THR B O 1
ATOM 1686 N N . TYR B 1 15 ? 34.751 23.015 52.549 1.00 29.75 4 TYR B N 1
ATOM 1687 C CA . TYR B 1 15 ? 35.224 24.369 52.231 1.00 29.81 4 TYR B CA 1
ATOM 1688 C C . TYR B 1 15 ? 34.494 24.907 51.007 1.00 34.09 4 TYR B C 1
ATOM 1689 O O . TYR B 1 15 ? 34.208 24.169 50.064 1.00 33.03 4 TYR B O 1
ATOM 1698 N N . GLU B 1 16 ? 34.200 26.202 51.027 1.00 30.89 5 GLU B N 1
ATOM 1699 C CA . GLU B 1 16 ? 33.487 26.852 49.932 1.00 32.74 5 GLU B CA 1
ATOM 1700 C C . GLU B 1 16 ? 34.353 27.147 48.712 1.00 35.96 5 GLU B C 1
ATOM 170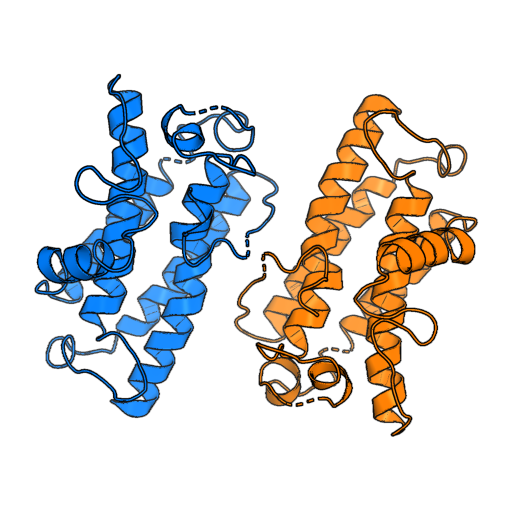1 O O . GLU B 1 16 ? 33.904 26.989 47.575 1.00 39.69 5 GLU B O 1
ATOM 1707 N N . ASN B 1 17 ? 35.585 27.585 48.953 1.00 33.05 6 ASN B N 1
ATOM 1708 C CA . ASN B 1 17 ? 36.512 27.911 47.873 1.00 33.13 6 ASN B CA 1
ATOM 1709 C C . ASN B 1 17 ? 37.965 27.918 48.348 1.00 34.43 6 ASN B C 1
ATOM 1710 O O . ASN B 1 17 ? 38.246 27.752 49.537 1.00 27.22 6 ASN B O 1
ATOM 1715 N N . LYS B 1 18 ? 38.890 28.110 47.412 1.00 30.11 7 LYS B N 1
ATOM 1716 C CA . LYS B 1 18 ? 40.309 28.133 47.742 1.00 27.68 7 LYS B CA 1
ATOM 1717 C C . LYS B 1 18 ? 40.652 29.199 48.766 1.00 28.03 7 LYS B C 1
ATOM 1718 O O . LYS B 1 18 ? 41.503 28.983 49.627 1.00 28.89 7 LYS B O 1
ATOM 1724 N N . GLU B 1 19 ? 39.997 30.353 48.679 1.00 29.83 8 GLU B N 1
ATOM 1725 C CA . GLU B 1 19 ? 40.288 31.429 49.617 1.00 33.88 8 GLU B CA 1
ATOM 1726 C C . GLU B 1 19 ? 39.912 31.081 51.055 1.00 32.62 8 GLU B C 1
ATOM 1727 O O . GLU B 1 19 ? 40.622 31.468 51.986 1.00 33.06 8 GLU B O 1
ATOM 1733 N N . GLU B 1 20 ? 38.814 30.345 51.237 1.00 37.36 9 GLU B N 1
ATOM 1734 C CA . GLU B 1 20 ? 38.376 29.968 52.578 1.00 33.04 9 GLU B CA 1
ATOM 1735 C C . GLU B 1 20 ? 39.397 29.011 53.199 1.00 30.52 9 GLU B C 1
ATOM 1736 O O . GLU B 1 20 ? 39.702 29.104 54.388 1.00 27.45 9 GLU B O 1
ATOM 1742 N N . LEU B 1 21 ? 39.922 28.092 52.386 1.00 24.95 10 LEU B N 1
ATOM 1743 C CA . LEU B 1 21 ? 40.929 27.121 52.835 1.00 24.11 10 LEU B CA 1
ATOM 1744 C C . LEU B 1 21 ? 42.193 27.898 53.241 1.00 26.02 10 LEU B C 1
ATOM 1745 O O . LEU B 1 21 ? 42.761 27.681 54.309 1.00 22.60 10 LEU B O 1
ATOM 1750 N N . LYS B 1 22 ? 42.656 28.790 52.368 1.00 26.57 11 LYS B N 1
ATOM 1751 C CA . LYS B 1 22 ? 43.856 29.574 52.661 1.00 26.56 11 LYS B CA 1
ATOM 1752 C C . LYS B 1 22 ? 43.690 30.415 53.914 1.00 29.69 11 LYS B C 1
ATOM 1753 O O . LYS B 1 22 ? 44.581 30.468 54.761 1.00 27.48 11 LYS B O 1
ATOM 1759 N N . ALA B 1 23 ? 42.541 31.071 54.037 1.00 27.34 12 ALA B N 1
ATOM 1760 C CA . ALA B 1 23 ? 42.294 31.921 55.190 1.00 30.83 12 ALA B CA 1
ATOM 1761 C C . ALA B 1 23 ? 42.282 31.154 56.507 1.00 29.18 12 ALA B C 1
ATOM 1762 O O . ALA B 1 23 ? 42.771 31.656 57.521 1.00 33.55 12 ALA B O 1
ATOM 1764 N N . GLU B 1 24 ? 41.744 29.937 56.484 1.00 28.98 13 GLU B N 1
ATOM 1765 C CA . GLU B 1 24 ? 41.677 29.125 57.690 1.00 28.19 13 GLU B CA 1
ATOM 1766 C C . GLU B 1 24 ? 43.051 28.528 58.029 1.00 24.52 13 GLU B C 1
ATOM 1767 O O . GLU B 1 24 ? 43.381 28.344 59.201 1.00 23.76 13 GLU B O 1
ATOM 1773 N N . ILE B 1 25 ? 43.855 28.219 57.014 1.00 20.93 14 ILE B N 1
ATOM 1774 C CA . ILE B 1 25 ? 45.190 27.681 57.283 1.00 24.58 14 ILE B CA 1
ATOM 1775 C C . ILE B 1 25 ? 45.983 28.790 57.990 1.00 28.17 14 ILE B C 1
ATOM 1776 O O . ILE B 1 25 ? 46.637 28.548 59.003 1.00 24.76 14 ILE B O 1
ATOM 1781 N N . GLU B 1 26 ? 45.919 30.015 57.470 1.00 28.46 15 GLU B N 1
ATOM 1782 C CA . GLU B 1 26 ? 46.655 31.121 58.082 1.00 35.04 15 GLU B CA 1
ATOM 1783 C C . GLU B 1 26 ? 46.146 31.449 59.479 1.00 33.97 15 GLU B C 1
ATOM 1784 O O . GLU B 1 26 ? 46.937 31.635 60.399 1.00 30.99 15 GLU B O 1
ATOM 1790 N N . LYS B 1 27 ? 44.825 31.513 59.629 1.00 30.19 16 LYS B N 1
ATOM 1791 C CA . LYS B 1 27 ? 44.198 31.808 60.916 1.00 32.27 16 LYS B CA 1
ATOM 1792 C C . LYS B 1 27 ? 44.636 30.798 61.975 1.00 26.62 16 LYS B C 1
ATOM 1793 O O . LYS B 1 27 ? 45.072 31.181 63.064 1.00 34.81 16 LYS B O 1
ATOM 1799 N N . THR B 1 28 ? 44.518 29.508 61.668 1.00 24.88 17 THR B N 1
ATOM 1800 C CA . THR B 1 28 ? 44.898 28.489 62.634 1.00 24.20 17 THR B CA 1
ATOM 1801 C C . THR B 1 28 ? 46.412 28.412 62.818 1.00 25.88 17 THR B C 1
ATOM 1802 O O . THR B 1 28 ? 46.888 28.102 63.910 1.00 28.06 17 THR B O 1
ATOM 1806 N N . PHE B 1 29 ? 47.175 28.712 61.769 1.00 26.30 18 PHE B N 1
ATOM 1807 C CA . PHE B 1 29 ? 48.628 28.686 61.896 1.00 23.75 18 PHE B CA 1
ATOM 1808 C C . PHE B 1 29 ? 49.057 29.843 62.807 1.00 30.26 18 PHE B C 1
ATOM 1809 O O . PHE B 1 29 ? 49.899 29.662 63.683 1.00 27.99 18 PHE B O 1
ATOM 1817 N N . GLU B 1 30 ? 48.484 31.032 62.597 1.00 30.54 19 GLU B N 1
ATOM 1818 C CA . GLU B 1 30 ? 48.829 32.199 63.415 1.00 34.18 19 GLU B CA 1
ATOM 1819 C C . GLU B 1 30 ? 48.512 31.946 64.889 1.00 29.23 19 GLU B C 1
ATOM 1820 O O . GLU B 1 30 ? 49.328 32.249 65.757 1.00 37.61 19 GLU B O 1
ATOM 1826 N N . LYS B 1 31 ? 47.336 31.385 65.174 1.00 35.03 20 LYS B N 1
ATOM 1827 C CA . LYS B 1 31 ? 46.951 31.109 66.555 1.00 32.24 20 LYS B CA 1
ATOM 1828 C C . LYS B 1 31 ? 47.807 30.007 67.169 1.00 31.71 20 LYS B C 1
ATOM 1829 O O . LYS B 1 31 ? 48.069 30.007 68.371 1.00 36.30 20 LYS B O 1
ATOM 1835 N N . TYR B 1 32 ? 48.245 29.063 66.343 1.00 29.29 21 TYR B N 1
ATOM 1836 C CA . TYR B 1 32 ? 49.093 27.972 66.824 1.00 26.37 21 TYR B CA 1
ATOM 1837 C C . TYR B 1 32 ? 50.508 28.511 67.079 1.00 26.25 21 TYR B C 1
ATOM 1838 O O . TYR B 1 32 ? 51.086 28.288 68.143 1.00 28.38 21 TYR B O 1
ATOM 1847 N N . ILE B 1 33 ? 51.057 29.241 66.110 1.00 28.33 22 ILE B N 1
ATOM 1848 C CA . ILE B 1 33 ? 52.413 29.759 66.224 1.00 31.61 22 ILE B CA 1
ATOM 1849 C C . ILE B 1 33 ? 52.623 30.860 67.271 1.00 32.28 22 ILE B C 1
ATOM 1850 O O . ILE B 1 33 ? 53.696 30.943 67.870 1.00 37.32 22 ILE B O 1
ATOM 1855 N N . LEU B 1 34 ? 51.599 31.676 67.510 1.00 36.90 23 LEU B N 1
ATOM 1856 C CA . LEU B 1 34 ? 51.706 32.741 68.505 1.00 42.13 23 LEU B CA 1
ATOM 1857 C C . LEU B 1 34 ? 51.959 32.174 69.899 1.00 34.21 23 LEU B C 1
ATOM 1858 O O . LEU B 1 34 ? 52.541 32.841 70.756 1.00 41.32 23 LEU B O 1
ATOM 1863 N N . GLU B 1 35 ? 51.519 30.942 70.127 1.00 33.23 24 GLU B N 1
ATOM 1864 C CA . GLU B 1 35 ? 51.693 30.291 71.421 1.00 36.46 24 GLU B CA 1
ATOM 1865 C C . GLU B 1 35 ? 53.158 30.046 71.756 1.00 32.90 24 GLU B C 1
ATOM 1866 O O . GLU B 1 35 ? 53.521 29.916 72.925 1.00 34.55 24 GLU B O 1
ATOM 1872 N N . PHE B 1 36 ? 53.998 29.986 70.729 1.00 33.15 25 PHE B N 1
ATOM 1873 C CA . PHE B 1 36 ? 55.418 29.744 70.919 1.00 33.28 25 PHE B CA 1
ATOM 1874 C C . PHE B 1 36 ? 56.247 31.011 71.140 1.00 45.85 25 PHE B C 1
ATOM 1875 O O . PHE B 1 36 ? 57.445 30.926 71.422 1.00 47.67 25 PHE B O 1
ATOM 1883 N N . ASP B 1 37 ? 55.613 32.176 71.035 1.00 45.51 26 ASP B N 1
ATOM 1884 C CA . ASP B 1 37 ? 56.329 33.432 71.212 1.00 48.33 26 ASP B CA 1
ATOM 1885 C C . ASP B 1 37 ? 56.913 33.685 72.594 1.00 49.02 26 ASP B C 1
ATOM 1886 O O . ASP B 1 37 ? 57.842 34.490 72.728 1.00 49.13 26 ASP B O 1
ATOM 1891 N N . ASN B 1 38 ? 56.380 33.016 73.615 1.00 47.16 27 ASN B N 1
ATOM 1892 C CA . ASN B 1 38 ? 56.931 33.183 74.952 1.00 44.66 27 ASN B CA 1
ATOM 1893 C C . ASN B 1 38 ? 57.488 31.875 75.510 1.00 44.56 27 ASN B C 1
ATOM 1894 O O . ASN B 1 38 ? 57.636 31.717 76.728 1.00 44.59 27 ASN B O 1
ATOM 1899 N N . ILE B 1 39 ? 57.762 30.923 74.624 1.00 40.04 28 ILE B N 1
ATOM 1900 C CA . ILE B 1 39 ? 58.369 29.678 75.053 1.00 34.69 28 ILE B CA 1
ATOM 1901 C C . ILE B 1 39 ? 59.857 29.918 74.753 1.00 37.81 28 ILE B C 1
ATOM 1902 O O . ILE B 1 39 ? 60.248 30.207 73.605 1.00 36.52 28 ILE B O 1
ATOM 1907 N N . PRO B 1 40 ? 60.710 29.847 75.783 1.00 40.66 29 PRO B N 1
ATOM 1908 C CA . PRO B 1 40 ? 62.149 30.074 75.614 1.00 36.62 29 PRO B CA 1
ATOM 1909 C C . PRO B 1 40 ? 62.882 28.910 74.977 1.00 33.60 29 PRO B C 1
ATOM 1910 O O . PRO B 1 40 ? 62.524 27.758 75.173 1.00 38.28 29 PRO B O 1
ATOM 1914 N N . GLU B 1 41 ? 63.923 29.223 74.215 1.00 30.77 30 GLU B N 1
ATOM 1915 C CA . GLU B 1 41 ? 64.716 28.201 73.548 1.00 34.08 30 GLU B CA 1
ATOM 1916 C C . GLU B 1 41 ? 65.286 27.166 74.529 1.00 32.87 30 GLU B C 1
ATOM 1917 O O . GLU B 1 41 ? 65.291 25.976 74.232 1.00 35.48 30 GLU B O 1
ATOM 1923 N N . ASN B 1 42 ? 65.759 27.601 75.699 1.00 38.10 31 ASN B N 1
ATOM 1924 C CA . ASN B 1 42 ? 66.339 26.656 76.656 1.00 35.36 31 ASN B CA 1
ATOM 1925 C C . ASN B 1 42 ? 65.369 25.619 77.216 1.00 34.34 31 ASN B C 1
ATOM 1926 O O . ASN B 1 42 ? 65.793 24.628 77.818 1.00 34.06 31 ASN B O 1
ATOM 1931 N N . LEU B 1 43 ? 64.074 25.837 76.998 1.00 36.25 32 LEU B N 1
ATOM 1932 C CA . LEU B 1 43 ? 63.044 24.904 77.458 1.00 33.89 32 LEU B CA 1
ATOM 1933 C C . LEU B 1 43 ? 62.358 24.215 76.275 1.00 30.62 32 LEU B C 1
ATOM 1934 O O . LEU B 1 43 ? 61.302 23.599 76.438 1.00 31.02 32 LEU B O 1
ATOM 1939 N N . LYS B 1 44 ? 62.955 24.297 75.087 1.00 29.08 33 LYS B N 1
ATOM 1940 C CA . LYS B 1 44 ? 62.361 23.676 73.902 1.00 26.86 33 LYS B CA 1
ATOM 1941 C C . LYS B 1 44 ? 62.285 22.154 73.962 1.00 29.80 33 LYS B C 1
ATOM 1942 O O . LYS B 1 44 ? 61.432 21.545 73.311 1.00 27.72 33 LYS B O 1
ATOM 1948 N N . ASP B 1 45 ? 63.173 21.548 74.745 1.00 32.02 34 ASP B N 1
ATOM 1949 C CA . ASP B 1 45 ? 63.228 20.099 74.889 1.00 28.38 34 ASP B CA 1
ATOM 1950 C C . ASP B 1 45 ? 62.703 19.621 76.239 1.00 34.97 34 ASP B C 1
ATOM 1951 O O . ASP B 1 45 ? 62.851 18.448 76.586 1.00 35.21 34 ASP B O 1
ATOM 1956 N N . LYS B 1 46 ? 62.098 20.529 77.000 1.00 27.73 35 LYS B N 1
ATOM 1957 C CA . LYS B 1 46 ? 61.566 20.170 78.307 1.00 36.78 35 LYS B CA 1
ATOM 1958 C C . LYS B 1 46 ? 60.219 19.472 78.175 1.00 37.45 35 LYS B C 1
ATOM 1959 O O . LYS B 1 46 ? 59.256 20.033 77.655 1.00 35.38 35 LYS B O 1
ATOM 1965 N N . ARG B 1 47 ? 60.160 18.238 78.661 1.00 38.01 36 ARG B N 1
ATOM 1966 C CA . ARG B 1 47 ? 58.937 17.445 78.601 1.00 36.58 36 ARG B CA 1
ATOM 1967 C C . ARG B 1 47 ? 58.055 17.660 79.831 1.00 36.31 36 ARG B C 1
ATOM 1968 O O . ARG B 1 47 ? 58.560 17.899 80.935 1.00 44.31 36 ARG B O 1
ATOM 1976 N N . ALA B 1 48 ? 56.738 17.604 79.630 1.00 35.92 37 ALA B N 1
ATOM 1977 C CA . ALA B 1 48 ? 55.781 17.741 80.727 1.00 40.19 37 ALA B CA 1
ATOM 1978 C C . ALA B 1 48 ? 55.099 16.378 80.865 1.00 39.27 37 ALA B C 1
ATOM 1979 O O . ALA B 1 48 ? 55.043 15.591 79.912 1.00 43.48 37 ALA B O 1
ATOM 1981 N N . ASP B 1 49 ? 54.584 16.091 82.053 1.00 49.51 38 ASP B N 1
ATOM 1982 C CA . ASP B 1 49 ? 53.962 14.800 82.334 1.00 54.26 38 ASP B CA 1
ATOM 1983 C C . ASP B 1 49 ? 52.761 14.325 81.532 1.00 51.09 38 ASP B C 1
ATOM 1984 O O . ASP B 1 49 ? 52.781 13.217 80.988 1.00 50.70 38 ASP B O 1
ATOM 1989 N N . GLU B 1 50 ? 51.725 15.146 81.449 1.00 50.10 39 GLU B N 1
ATOM 1990 C CA . GLU B 1 50 ? 50.538 14.746 80.716 1.00 51.32 39 GLU B CA 1
ATOM 1991 C C . GLU B 1 50 ? 50.488 15.281 79.285 1.00 45.98 39 GLU B C 1
ATOM 1992 O O . GLU B 1 50 ? 49.419 15.332 78.675 1.00 46.70 39 GLU B O 1
ATOM 1998 N N . VAL B 1 51 ? 51.647 15.683 78.766 1.00 41.60 40 VAL B N 1
ATOM 1999 C CA . VAL B 1 51 ? 51.773 16.195 77.405 1.00 32.41 40 VAL B CA 1
ATOM 2000 C C . VAL B 1 51 ? 52.868 15.366 76.730 1.00 29.16 40 VAL B C 1
ATOM 2001 O O . VAL B 1 51 ? 54.026 15.382 77.146 1.00 35.27 40 VAL B O 1
ATOM 2005 N N . ASP B 1 52 ? 52.504 14.648 75.673 1.00 30.69 41 ASP B N 1
ATOM 2006 C CA . ASP B 1 52 ? 53.447 13.782 74.964 1.00 34.13 41 ASP B CA 1
ATOM 2007 C C . ASP B 1 52 ? 54.682 14.409 74.344 1.00 37.41 41 ASP B C 1
ATOM 2008 O O . ASP B 1 52 ? 55.773 13.846 74.394 1.00 37.80 41 ASP B O 1
ATOM 2013 N N . ARG B 1 53 ? 54.503 15.590 73.780 1.00 29.01 42 ARG B N 1
ATOM 2014 C CA . ARG B 1 53 ? 55.581 16.269 73.093 1.00 25.28 42 ARG B CA 1
ATOM 2015 C C . ARG B 1 53 ? 56.130 17.533 73.710 1.00 25.88 42 ARG B C 1
ATOM 2016 O O . ARG B 1 53 ? 55.410 18.297 74.329 1.00 30.44 42 ARG B O 1
ATOM 2024 N N . THR B 1 54 ? 57.424 17.752 73.492 1.00 26.72 43 THR B N 1
ATOM 2025 C CA . THR B 1 54 ? 58.096 18.950 73.969 1.00 23.64 43 THR B CA 1
ATOM 2026 C C . THR B 1 54 ? 57.683 20.028 72.946 1.00 22.50 43 THR B C 1
ATOM 2027 O O . THR B 1 54 ? 57.111 19.707 71.889 1.00 24.15 43 THR B O 1
ATOM 2031 N N . PRO B 1 55 ? 57.953 21.312 73.228 1.00 23.69 44 PRO B N 1
ATOM 2032 C CA . PRO B 1 55 ? 57.592 22.371 72.280 1.00 27.05 44 PRO B CA 1
ATOM 2033 C C . PRO B 1 55 ? 58.251 22.109 70.923 1.00 26.89 44 PRO B C 1
ATOM 2034 O O . PRO B 1 55 ? 57.622 22.258 69.876 1.00 22.54 44 PRO B O 1
ATOM 2038 N N . ALA B 1 56 ? 59.522 21.722 70.943 1.00 21.11 45 ALA B N 1
ATOM 2039 C CA . ALA B 1 56 ? 60.257 21.450 69.700 1.00 20.22 45 ALA B CA 1
ATOM 2040 C C . ALA B 1 56 ? 59.670 20.248 68.944 1.00 22.47 45 ALA B C 1
ATOM 2041 O O . ALA B 1 56 ? 59.566 20.287 67.720 1.00 20.20 45 ALA B O 1
ATOM 2043 N N . GLU B 1 57 ? 59.303 19.184 69.664 1.00 21.17 46 GLU B N 1
ATOM 2044 C CA . GLU B 1 57 ? 58.726 17.988 69.035 1.00 25.44 46 GLU B CA 1
ATOM 2045 C C . GLU B 1 57 ? 57.350 18.293 68.441 1.00 20.57 46 GLU B C 1
ATOM 2046 O O . GLU B 1 57 ? 56.968 17.717 67.419 1.00 21.35 46 GLU B O 1
ATOM 2052 N N . ASN B 1 58 ? 56.619 19.201 69.085 1.00 19.17 47 ASN B N 1
ATOM 2053 C CA . ASN B 1 58 ? 55.286 19.613 68.651 1.00 20.18 47 ASN B CA 1
ATOM 2054 C C . ASN B 1 58 ? 55.482 20.328 67.291 1.00 18.71 47 ASN B C 1
ATOM 2055 O O . ASN B 1 58 ? 54.788 20.030 66.315 1.00 17.43 47 ASN B O 1
ATOM 2060 N N . LEU B 1 59 ? 56.435 21.262 67.214 1.00 16.96 48 LEU B N 1
ATOM 2061 C CA . LEU B 1 59 ? 56.710 21.972 65.958 1.00 17.14 48 LEU B C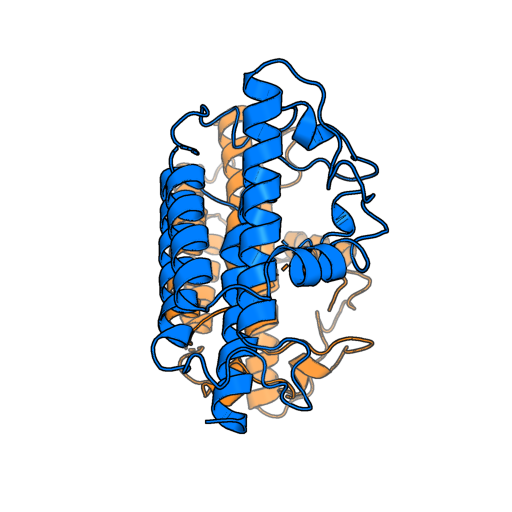A 1
ATOM 2062 C C . LEU B 1 59 ? 57.250 20.988 64.901 1.00 20.49 48 LEU B C 1
ATOM 2063 O O . LEU B 1 59 ? 56.873 21.059 63.726 1.00 16.60 48 LEU B O 1
ATOM 2068 N N . ALA B 1 60 ? 58.147 20.089 65.308 1.00 15.74 49 ALA B N 1
ATOM 2069 C CA . ALA B 1 60 ? 58.742 19.109 64.390 1.00 16.02 49 ALA B CA 1
ATOM 2070 C C . ALA B 1 60 ? 57.684 18.259 63.691 1.00 14.37 49 ALA B C 1
ATOM 2071 O O . ALA B 1 60 ? 57.836 17.905 62.525 1.00 16.62 49 ALA B O 1
ATOM 2073 N N . TYR B 1 61 ? 56.611 17.949 64.411 1.00 14.05 50 TYR B N 1
ATOM 2074 C CA . TYR B 1 61 ? 55.519 17.150 63.859 1.00 17.61 50 TYR B CA 1
ATOM 2075 C C . TYR B 1 61 ? 54.872 17.894 62.688 1.00 14.53 50 TYR B C 1
ATOM 2076 O O . TYR B 1 61 ? 54.597 17.298 61.642 1.00 15.87 50 TYR B O 1
ATOM 2085 N N . GLN B 1 62 ? 54.637 19.195 62.851 1.00 14.42 51 GLN B N 1
ATOM 2086 C CA . GLN B 1 62 ? 54.020 19.987 61.795 1.00 13.22 51 GLN B CA 1
ATOM 2087 C C . GLN B 1 62 ? 54.994 20.171 60.620 1.00 16.46 51 GLN B C 1
ATOM 2088 O O . GLN B 1 62 ? 54.594 20.091 59.462 1.00 15.68 51 GLN B O 1
ATOM 2094 N N . VAL B 1 63 ? 56.263 20.435 60.925 1.00 13.61 52 VAL B N 1
ATOM 2095 C CA . VAL B 1 63 ? 57.282 20.623 59.890 1.00 13.62 52 VAL B CA 1
ATOM 2096 C C . VAL B 1 63 ? 57.379 19.329 59.089 1.00 15.93 52 VAL B C 1
ATOM 2097 O O . VAL B 1 63 ? 57.463 19.349 57.859 1.00 16.01 52 VAL B O 1
ATOM 2101 N N . GLY B 1 64 ? 57.355 18.205 59.800 1.00 14.71 53 GLY B N 1
ATOM 2102 C CA . GLY B 1 64 ? 57.440 16.909 59.154 1.00 16.51 53 GLY B CA 1
ATOM 2103 C C . GLY B 1 64 ? 56.318 16.654 58.167 1.00 13.03 53 GLY B C 1
ATOM 2104 O O . GLY B 1 64 ? 56.570 16.368 56.999 1.00 15.06 53 GLY B O 1
ATOM 2105 N N . TRP B 1 65 ? 55.079 16.749 58.639 1.00 14.14 54 TRP B N 1
ATOM 2106 C CA . TRP B 1 65 ? 53.920 16.525 57.779 1.00 13.27 54 TRP B CA 1
ATOM 2107 C C . TRP B 1 65 ? 53.809 17.528 56.642 1.00 16.12 54 TRP B C 1
ATOM 2108 O O . TRP B 1 65 ? 53.505 17.137 55.509 1.00 16.36 54 TRP B O 1
ATOM 2119 N N . THR B 1 66 ? 54.049 18.812 56.908 1.00 16.66 55 THR B N 1
ATOM 2120 C CA . THR B 1 66 ? 53.929 19.789 55.835 1.00 16.10 55 THR B CA 1
ATOM 2121 C C . THR B 1 66 ? 55.027 19.618 54.784 1.00 18.67 55 THR B C 1
ATOM 2122 O O . THR B 1 66 ? 54.791 19.883 53.602 1.00 18.71 55 THR B O 1
ATOM 2126 N N . ASN B 1 67 ? 56.210 19.162 55.196 1.00 14.96 56 ASN B N 1
ATOM 2127 C CA . ASN B 1 67 ? 57.293 18.928 54.234 1.00 14.91 56 ASN B CA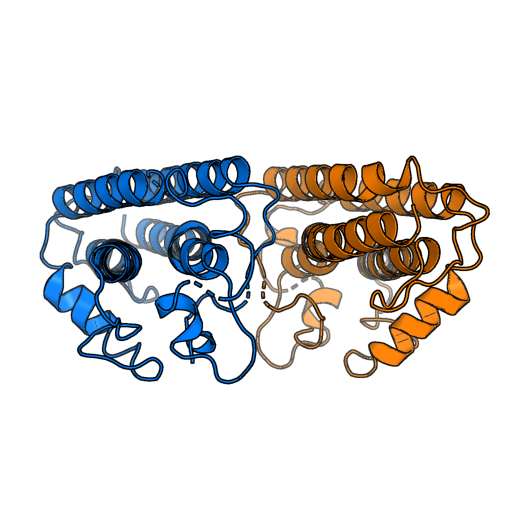 1
ATOM 2128 C C . ASN B 1 67 ? 56.866 17.783 53.308 1.00 17.24 56 ASN B C 1
ATOM 2129 O O . ASN B 1 67 ? 57.127 17.809 52.106 1.00 17.94 56 ASN B O 1
ATOM 2134 N N . LEU B 1 68 ? 56.209 16.766 53.862 1.00 18.54 57 LEU B N 1
ATOM 2135 C CA . LEU B 1 68 ? 55.768 15.636 53.046 1.00 20.71 57 LEU B CA 1
ATOM 2136 C C . LEU B 1 68 ? 54.700 16.060 52.033 1.00 18.44 57 LEU B C 1
ATOM 2137 O O . LEU B 1 68 ? 54.802 15.710 50.866 1.00 19.65 57 LEU B O 1
ATOM 2142 N N . VAL B 1 69 ? 53.682 16.815 52.457 1.00 18.94 58 VAL B N 1
ATOM 2143 C CA . VAL B 1 69 ? 52.639 17.237 51.517 1.00 20.05 58 VAL B CA 1
ATOM 2144 C C . VAL B 1 69 ? 53.245 18.055 50.377 1.00 21.67 58 VAL B C 1
ATOM 2145 O O . VAL B 1 69 ? 52.886 17.874 49.211 1.00 20.52 58 VAL B O 1
ATOM 2149 N N . LEU B 1 70 ? 54.164 18.956 50.711 1.00 20.36 59 LEU B N 1
ATOM 2150 C CA . LEU B 1 70 ? 54.810 19.785 49.699 1.00 17.96 59 LEU B CA 1
ATOM 2151 C C . LEU B 1 70 ? 55.643 18.925 48.753 1.00 18.96 59 LEU B C 1
ATOM 2152 O O . LEU B 1 70 ? 55.689 19.193 47.550 1.00 21.05 59 LEU B O 1
ATOM 2157 N N . LYS B 1 71 ? 56.293 17.893 49.291 1.00 20.75 60 LYS B N 1
ATOM 2158 C CA . LYS B 1 71 ? 57.123 17.003 48.478 1.00 22.00 60 LYS B CA 1
ATOM 2159 C C . LYS B 1 71 ? 56.267 16.185 47.512 1.00 18.11 60 LYS B C 1
ATOM 2160 O O . LYS B 1 71 ? 56.642 16.000 46.360 1.00 19.34 60 LYS B O 1
ATOM 2166 N N . TRP B 1 72 ? 55.124 15.687 47.985 1.00 21.31 61 TRP B N 1
ATOM 2167 C CA . TRP B 1 72 ? 54.231 14.906 47.127 1.00 19.71 61 TRP B CA 1
ATOM 2168 C C . TRP B 1 72 ? 53.877 15.729 45.893 1.00 20.68 61 TRP B C 1
ATOM 2169 O O . TRP B 1 72 ? 54.001 15.258 44.758 1.00 20.92 61 TRP B O 1
ATOM 2180 N N . GLU B 1 73 ? 53.435 16.965 46.111 1.00 20.33 62 GLU B N 1
ATOM 2181 C CA . GLU B 1 73 ? 53.038 17.832 45.007 1.00 21.52 62 GLU B CA 1
ATOM 2182 C C . GLU B 1 73 ? 54.190 18.247 44.101 1.00 19.66 62 GLU B C 1
ATOM 2183 O O . GLU B 1 73 ? 54.047 18.241 42.878 1.00 24.21 62 GLU B O 1
ATOM 2189 N N . GLU B 1 74 ? 55.330 18.589 44.689 1.00 22.08 63 GLU B N 1
ATOM 2190 C CA . GLU B 1 74 ? 56.484 18.997 43.893 1.00 21.65 63 GLU B CA 1
ATOM 2191 C C . GLU B 1 74 ? 57.008 17.821 43.065 1.00 27.59 63 GLU B C 1
ATOM 2192 O O . GLU B 1 74 ? 57.335 17.989 41.891 1.00 30.89 63 GLU B O 1
ATOM 2198 N N . ASP B 1 75 ? 57.091 16.635 43.665 1.00 24.96 64 ASP B N 1
ATOM 2199 C CA . ASP B 1 75 ? 57.599 15.479 42.934 1.00 26.65 64 ASP B CA 1
ATOM 2200 C C . ASP B 1 75 ? 56.685 15.080 41.782 1.00 29.27 64 ASP B C 1
ATOM 2201 O O . ASP B 1 75 ? 57.169 14.769 40.691 1.00 30.75 64 ASP B O 1
ATOM 2206 N N . GLU B 1 76 ? 55.373 15.096 42.003 1.00 27.05 65 GLU B N 1
ATOM 2207 C CA . GLU B 1 76 ? 54.450 14.740 40.932 1.00 25.96 65 GLU B CA 1
ATOM 2208 C C . GLU B 1 76 ? 54.523 15.792 39.818 1.00 31.30 65 GLU B C 1
ATOM 2209 O O . GLU B 1 76 ? 54.355 15.472 38.640 1.00 31.42 65 GLU B O 1
ATOM 2215 N N . ARG B 1 77 ? 54.781 17.043 40.199 1.00 32.78 66 ARG B N 1
ATOM 2216 C CA . ARG B 1 77 ? 54.887 18.154 39.251 1.00 37.23 66 ARG B CA 1
ATOM 2217 C C . ARG B 1 77 ? 56.020 17.870 38.257 1.00 38.85 66 ARG B C 1
ATOM 2218 O O . ARG B 1 77 ? 55.926 18.202 37.072 1.00 44.83 66 ARG B O 1
ATOM 2226 N N . LYS B 1 78 ? 57.101 17.279 38.760 1.00 36.12 67 LYS B N 1
ATOM 2227 C CA . LYS B 1 78 ? 58.260 16.937 37.936 1.00 37.70 67 LYS B CA 1
ATOM 2228 C C . LYS B 1 78 ? 58.020 15.569 37.298 1.00 42.99 67 LYS B C 1
ATOM 2229 O O . LYS B 1 78 ? 58.903 15.008 36.643 1.00 47.65 67 LYS B O 1
ATOM 2235 N N . GLY B 1 79 ? 56.816 15.037 37.501 1.00 36.84 68 GLY B N 1
ATOM 2236 C CA . GLY B 1 79 ? 56.459 13.744 36.944 1.00 36.25 68 GLY B CA 1
ATOM 2237 C C . GLY B 1 79 ? 57.073 12.571 37.679 1.00 40.73 68 GLY B C 1
ATOM 2238 O O . GLY B 1 79 ? 56.824 11.416 37.334 1.00 50.89 68 GLY B O 1
ATOM 2239 N N . LEU B 1 80 ? 57.870 12.863 38.700 1.00 34.45 69 LEU B N 1
ATOM 2240 C CA . LEU B 1 80 ? 58.524 11.821 39.485 1.00 32.60 69 LEU B CA 1
ATOM 2241 C C . LEU B 1 80 ? 57.503 10.970 40.230 1.00 40.89 69 LEU B C 1
ATOM 2242 O O . LEU B 1 80 ? 56.382 11.417 40.493 1.00 37.75 69 LEU B O 1
ATOM 2247 N N . GLN B 1 81 ? 57.892 9.749 40.579 1.00 36.92 70 GLN B N 1
ATOM 2248 C CA . GLN B 1 81 ? 56.991 8.868 41.296 1.00 46.15 70 GLN B CA 1
ATOM 2249 C C . GLN B 1 81 ? 57.033 9.240 42.779 1.00 38.55 70 GLN B C 1
ATOM 2250 O O . GLN B 1 81 ? 58.056 9.679 43.315 1.00 41.93 70 GLN B O 1
ATOM 2256 N N . VAL B 1 82 ? 55.895 9.059 43.431 1.00 32.50 71 VAL B N 1
ATOM 2257 C CA . VAL B 1 82 ? 55.698 9.446 44.816 1.00 30.57 71 VAL B CA 1
ATOM 2258 C C . VAL B 1 82 ? 55.137 8.374 45.721 1.00 31.42 71 VAL B C 1
ATOM 2259 O O . VAL B 1 82 ? 54.134 7.752 45.383 1.00 36.83 71 VAL B O 1
ATOM 2263 N N . LYS B 1 83 ? 55.749 8.196 46.887 1.00 32.50 72 LYS B N 1
ATOM 2264 C CA . LYS B 1 83 ? 55.236 7.223 47.836 1.00 34.87 72 LYS B CA 1
ATOM 2265 C C . LYS B 1 83 ? 54.674 8.015 49.017 1.00 28.03 72 LYS B C 1
ATOM 2266 O O . LYS B 1 83 ? 55.311 8.961 49.502 1.00 28.39 72 LYS B O 1
ATOM 2272 N N . THR B 1 84 ? 53.469 7.667 49.461 1.00 29.36 73 THR B N 1
ATOM 2273 C CA . THR B 1 84 ? 52.876 8.351 50.611 1.00 27.52 73 THR B CA 1
ATOM 2274 C C . THR B 1 84 ? 52.682 7.331 51.740 1.00 29.54 73 THR B C 1
ATOM 2275 O O . THR B 1 84 ? 52.494 6.133 51.490 1.00 32.34 73 THR B O 1
ATOM 2279 N N . PRO B 1 85 ? 52.818 7.770 53.001 1.00 27.93 74 PRO B N 1
ATOM 2280 C CA . PRO B 1 85 ? 53.089 9.141 53.449 1.00 25.86 74 PRO B CA 1
ATOM 2281 C C . PRO B 1 85 ? 54.526 9.571 53.164 1.00 29.23 74 PRO B C 1
ATOM 2282 O O . PRO B 1 85 ? 54.799 10.753 52.965 1.00 26.90 74 PRO B O 1
ATOM 2286 N N . SER B 1 86 ? 55.439 8.611 53.157 1.00 26.65 75 SER B N 1
ATOM 2287 C CA . SER B 1 86 ? 56.844 8.901 52.873 1.00 24.14 75 SER B CA 1
ATOM 2288 C C . SER B 1 86 ? 57.499 7.727 52.162 1.00 32.03 75 SER B C 1
ATOM 2289 O O . SER B 1 86 ? 56.884 6.674 51.986 1.00 36.02 75 SER B O 1
ATOM 2292 N N . ASP B 1 87 ? 58.747 7.914 51.744 1.00 31.86 76 ASP B N 1
ATOM 2293 C CA . ASP B 1 87 ? 59.480 6.858 51.058 1.00 36.88 76 ASP B CA 1
ATOM 2294 C C . ASP B 1 87 ? 60.000 5.834 52.063 1.00 39.58 76 ASP B C 1
ATOM 2295 O O . ASP B 1 87 ? 60.360 4.719 51.697 1.00 45.53 76 ASP B O 1
ATOM 2300 N N . LYS B 1 88 ? 60.036 6.205 53.338 1.00 31.51 77 LYS B N 1
ATOM 2301 C CA . LYS B 1 88 ? 60.523 5.288 54.368 1.00 32.85 77 LYS B CA 1
ATOM 2302 C C . LYS B 1 88 ? 59.408 4.598 55.138 1.00 30.85 77 LYS B C 1
ATOM 2303 O O . LYS B 1 88 ? 59.585 3.484 55.632 1.00 38.55 77 LYS B O 1
ATOM 2309 N N . PHE B 1 89 ? 58.247 5.237 55.218 1.00 32.35 78 PHE B N 1
ATOM 2310 C CA . PHE B 1 89 ? 57.155 4.680 55.993 1.00 30.97 78 PHE B CA 1
ATOM 2311 C C . PHE B 1 89 ? 55.794 4.686 55.305 1.00 35.77 78 PHE B C 1
ATOM 2312 O O . PHE B 1 89 ? 55.449 5.645 54.613 1.00 32.81 78 PHE B O 1
ATOM 2320 N N . LYS B 1 90 ? 55.024 3.621 55.520 1.00 32.07 79 LYS B N 1
ATOM 2321 C CA . LYS B 1 90 ? 53.697 3.518 54.933 1.00 33.68 79 LYS B CA 1
ATOM 2322 C C . LYS B 1 90 ? 52.628 4.013 55.902 1.00 37.33 79 LYS B C 1
ATOM 2323 O O . LYS B 1 90 ? 52.918 4.318 57.063 1.00 31.80 79 LYS B O 1
ATOM 2329 N N . TRP B 1 91 ? 51.393 4.098 55.423 1.00 27.73 80 TRP B N 1
ATOM 2330 C CA . TRP B 1 91 ? 50.306 4.596 56.250 1.00 28.60 80 TRP B CA 1
ATOM 2331 C C . TRP B 1 91 ? 50.026 3.822 57.525 1.00 35.45 80 TRP B C 1
ATOM 2332 O O . TRP B 1 91 ? 49.387 4.342 58.439 1.00 30.27 80 TRP B O 1
ATOM 2343 N N . ASN B 1 92 ? 50.530 2.596 57.593 1.00 32.15 81 ASN B N 1
ATOM 2344 C CA . ASN B 1 92 ? 50.329 1.763 58.767 1.00 41.77 81 ASN B CA 1
ATOM 2345 C C . ASN B 1 92 ? 51.498 1.885 59.745 1.00 39.68 81 ASN B C 1
ATOM 2346 O O . ASN B 1 92 ? 51.533 1.206 60.769 1.00 41.39 81 ASN B O 1
ATOM 2351 N N . GLN B 1 93 ? 52.444 2.766 59.431 1.00 36.77 82 GLN B N 1
ATOM 2352 C CA . GLN B 1 93 ? 53.615 2.984 60.276 1.00 33.06 82 GLN B CA 1
ATOM 2353 C C . GLN B 1 93 ? 53.732 4.446 60.726 1.00 26.80 82 GLN B C 1
ATOM 2354 O O . GLN B 1 93 ? 54.842 4.979 60.805 1.00 28.75 82 GLN B O 1
ATOM 2360 N N . LEU B 1 94 ? 52.613 5.097 61.041 1.00 29.57 83 LEU B N 1
ATOM 2361 C CA . LEU B 1 94 ? 52.685 6.495 61.449 1.00 25.56 83 LEU B CA 1
ATOM 2362 C C . LEU B 1 94 ? 53.489 6.729 62.725 1.00 32.47 83 LEU B C 1
ATOM 2363 O O . LEU B 1 94 ? 54.138 7.769 62.862 1.00 30.64 83 LEU B O 1
ATOM 2368 N N . GLY B 1 95 ? 53.463 5.762 63.641 1.00 31.50 84 GLY B N 1
ATOM 2369 C CA . GLY B 1 95 ? 54.226 5.894 64.869 1.00 31.45 84 GLY B CA 1
ATOM 2370 C C . GLY B 1 95 ? 55.714 5.976 64.543 1.00 32.27 84 GLY B C 1
ATOM 2371 O O . GLY B 1 95 ? 56.438 6.792 65.115 1.00 33.09 84 GLY B O 1
ATOM 2372 N N . GLU B 1 96 ? 56.183 5.126 63.629 1.00 36.27 85 GLU B N 1
ATOM 2373 C CA . GLU B 1 96 ? 57.593 5.128 63.228 1.00 37.23 85 GLU B CA 1
ATOM 2374 C C . GLU B 1 96 ? 57.902 6.433 62.495 1.00 30.64 85 GLU B C 1
ATOM 2375 O O . GLU B 1 96 ? 58.990 6.994 62.633 1.00 30.00 85 GLU B O 1
ATOM 2381 N N . LEU B 1 97 ? 56.941 6.922 61.716 1.00 28.43 86 LEU B N 1
ATOM 2382 C CA . LEU B 1 97 ? 57.147 8.163 60.976 1.00 27.64 86 LEU B CA 1
ATOM 2383 C C . LEU B 1 97 ? 57.272 9.346 61.928 1.00 23.19 86 LEU B C 1
ATOM 2384 O O . LEU B 1 97 ? 58.091 10.239 61.703 1.00 24.25 86 LEU B O 1
ATOM 2389 N N . TYR B 1 98 ? 56.468 9.358 62.990 1.00 24.69 87 TYR B N 1
ATOM 2390 C CA . TYR B 1 98 ? 56.524 10.457 63.943 1.00 24.19 87 TYR B CA 1
ATOM 2391 C C . TYR B 1 98 ? 57.852 10.493 64.678 1.00 25.00 87 TYR B C 1
ATOM 2392 O O . TYR B 1 98 ? 58.364 11.570 64.982 1.00 22.53 87 TYR B O 1
ATOM 2401 N N . GLN B 1 99 ? 58.414 9.324 64.963 1.00 27.49 88 GLN B N 1
ATOM 2402 C CA . GLN B 1 99 ? 59.691 9.286 65.655 1.00 28.30 88 GLN B CA 1
ATOM 2403 C C . GLN B 1 99 ? 60.735 9.846 64.690 1.00 25.54 88 GLN B C 1
ATOM 2404 O O . GLN B 1 99 ? 61.672 10.534 65.107 1.00 28.83 88 GLN B O 1
ATOM 2410 N N . TRP B 1 100 ? 60.564 9.563 63.400 1.00 26.45 89 TRP B N 1
ATOM 2411 C CA . TRP B 1 100 ? 61.491 10.041 62.384 1.00 27.85 89 TRP B CA 1
ATOM 2412 C C . TRP B 1 100 ? 61.411 11.582 62.351 1.00 20.90 89 TRP B C 1
ATOM 2413 O O . TRP B 1 100 ? 62.430 12.251 62.179 1.00 23.02 89 TRP B O 1
ATOM 2424 N N . PHE B 1 101 ? 60.210 12.146 62.517 1.00 20.84 90 PHE B N 1
ATOM 2425 C CA . PHE B 1 101 ? 60.045 13.607 62.539 1.00 18.51 90 PHE B CA 1
ATOM 2426 C C . PHE B 1 101 ? 60.891 14.162 63.693 1.00 19.84 90 PHE B C 1
ATOM 2427 O O . PHE B 1 101 ? 61.599 15.158 63.548 1.00 19.77 90 PHE B O 1
ATOM 2435 N N . THR B 1 102 ? 60.793 13.527 64.856 1.00 21.74 91 THR B N 1
ATOM 2436 C CA . THR B 1 102 ? 61.553 13.972 66.019 1.00 24.88 91 THR B CA 1
ATOM 2437 C C . THR B 1 102 ? 63.062 13.853 65.784 1.00 25.03 91 THR B C 1
ATOM 2438 O O . THR B 1 102 ? 63.803 14.797 66.037 1.00 22.33 91 THR B O 1
ATOM 2442 N N . ASP B 1 103 ? 63.521 12.708 65.290 1.00 25.11 92 ASP B N 1
ATOM 2443 C CA . ASP B 1 103 ? 64.955 12.521 65.042 1.00 20.73 92 ASP B CA 1
ATOM 2444 C C . ASP B 1 103 ? 65.511 13.496 64.006 1.00 19.94 92 A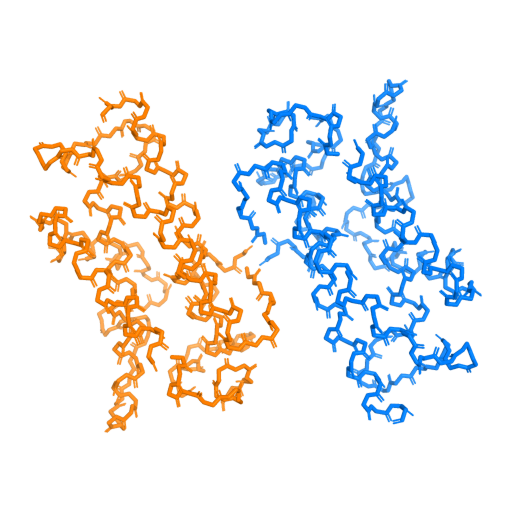SP B C 1
ATOM 2445 O O . ASP B 1 103 ? 66.636 13.978 64.115 1.00 23.49 92 ASP B O 1
ATOM 2450 N N . THR B 1 104 ? 64.700 13.792 63.002 1.00 20.51 93 THR B N 1
ATOM 2451 C CA . THR B 1 104 ? 65.095 14.658 61.901 1.00 19.45 93 THR B CA 1
ATOM 2452 C C . THR B 1 104 ? 65.046 16.159 62.130 1.00 16.75 93 THR B C 1
ATOM 2453 O O . THR B 1 104 ? 65.906 16.895 61.659 1.00 19.31 93 THR B O 1
ATOM 2457 N N . TYR B 1 105 ? 64.062 16.595 62.905 1.00 16.53 94 TYR B N 1
ATOM 2458 C CA . TYR B 1 105 ? 63.829 18.008 63.131 1.00 15.83 94 TYR B CA 1
ATOM 2459 C C . TYR B 1 105 ? 63.825 18.588 64.530 1.00 16.50 94 TYR B C 1
ATOM 2460 O O . TYR B 1 105 ? 64.053 19.788 64.696 1.00 18.54 94 TYR B O 1
ATOM 2469 N N . ALA B 1 106 ? 63.524 17.774 65.529 1.00 19.74 95 ALA B N 1
ATOM 2470 C CA . ALA B 1 106 ? 63.393 18.305 66.872 1.00 20.32 95 ALA B CA 1
ATOM 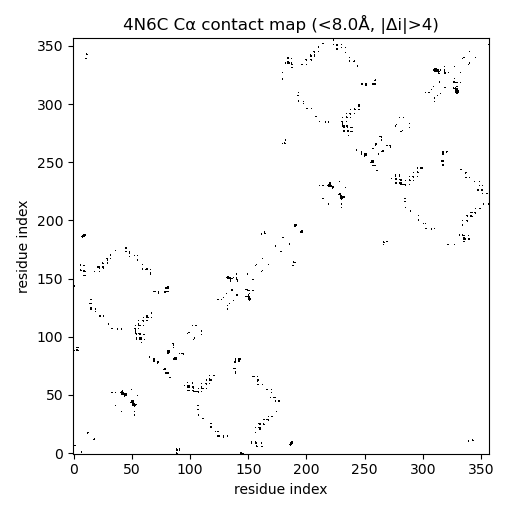2471 C C . ALA B 1 106 ? 64.587 18.936 67.550 1.00 19.11 95 ALA B C 1
ATOM 2472 O O . ALA B 1 106 ? 64.432 19.727 68.483 1.00 23.68 95 ALA B O 1
ATOM 2474 N N . HIS B 1 107 ? 65.761 18.600 67.048 1.00 20.78 96 HIS B N 1
ATOM 2475 C CA . HIS B 1 107 ? 67.012 19.115 67.573 1.00 20.26 96 HIS B CA 1
ATOM 2476 C C . HIS B 1 107 ? 67.229 20.575 67.184 1.00 22.01 96 HIS B C 1
ATOM 2477 O O . HIS B 1 107 ? 68.063 21.270 67.771 1.00 23.94 96 HIS B O 1
ATOM 2484 N N . LEU B 1 108 ? 66.472 21.035 66.194 1.00 19.95 97 LEU B N 1
ATOM 2485 C CA . LEU B 1 108 ? 66.566 22.413 65.720 1.00 19.18 97 LEU B CA 1
ATOM 2486 C C . LEU B 1 108 ? 66.022 23.387 66.765 1.00 23.25 97 LEU B C 1
ATOM 2487 O O . LEU B 1 108 ? 65.315 22.992 67.695 1.00 23.41 97 LEU B O 1
ATOM 2492 N N . SER B 1 109 ? 66.344 24.669 66.611 1.00 23.27 98 SER B N 1
ATOM 2493 C CA . SER B 1 109 ? 65.860 25.683 67.544 1.00 23.56 98 SER B CA 1
ATOM 2494 C C . SER B 1 109 ? 64.394 25.978 67.220 1.00 26.67 98 SER B C 1
ATOM 2495 O O . SER B 1 109 ? 63.916 25.662 66.124 1.00 23.69 98 SER B O 1
ATOM 2498 N N . LEU B 1 110 ? 63.671 26.569 68.166 1.00 22.50 99 LEU B N 1
ATOM 2499 C CA . LEU B 1 110 ? 62.273 26.901 67.939 1.00 24.19 99 LEU B CA 1
ATOM 2500 C C . LEU B 1 110 ? 62.255 27.961 66.834 1.00 25.75 99 LEU B C 1
ATOM 2501 O O . LEU B 1 110 ? 61.352 27.987 66.002 1.00 23.55 99 LEU B O 1
ATOM 2506 N N . GLN B 1 111 ? 63.263 28.835 66.823 1.00 26.49 100 GLN B N 1
ATOM 2507 C CA . GLN B 1 111 ? 63.361 29.887 65.806 1.00 26.04 100 GLN B CA 1
ATOM 2508 C C . GLN B 1 111 ? 63.464 29.225 64.427 1.00 27.25 100 GLN B C 1
ATOM 2509 O O . GLN B 1 111 ? 62.782 29.621 63.479 1.00 29.06 100 GLN B O 1
ATOM 2515 N N . GLU B 1 112 ? 64.329 28.216 64.326 1.00 25.19 101 GLU B N 1
ATOM 2516 C CA . GLU B 1 112 ? 64.541 27.481 63.082 1.00 24.28 101 GLU B CA 1
ATOM 2517 C C . GLU B 1 112 ? 63.287 26.706 62.666 1.00 20.83 101 GLU B C 1
ATOM 2518 O O . GLU B 1 112 ? 62.914 26.712 61.495 1.00 21.07 101 GLU B O 1
ATOM 2524 N N . LEU B 1 113 ? 62.640 26.051 63.625 1.00 19.54 102 LEU B N 1
ATOM 2525 C CA . LEU B 1 113 ? 61.429 25.293 63.329 1.00 21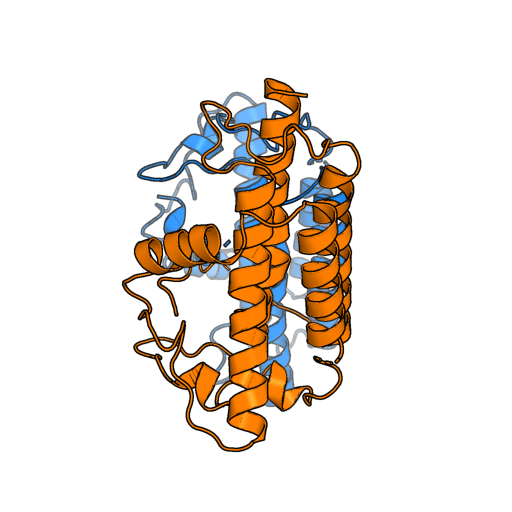.94 102 LEU B CA 1
ATOM 2526 C C . LEU B 1 113 ? 60.306 26.238 62.886 1.00 22.09 102 LEU B C 1
ATOM 2527 O O . LEU B 1 113 ? 59.586 25.942 61.937 1.00 21.84 102 LEU B O 1
ATOM 2532 N N . LYS B 1 114 ? 60.153 27.375 63.560 1.00 23.48 103 LYS B N 1
ATOM 2533 C CA . LYS B 1 114 ? 59.110 28.322 63.177 1.00 23.82 103 LYS B CA 1
ATOM 2534 C C . LYS B 1 114 ? 59.375 28.869 61.775 1.00 25.50 103 LYS B C 1
ATOM 2535 O O . LYS B 1 114 ? 58.444 29.048 60.990 1.00 25.71 103 LYS B O 1
ATOM 2541 N N . ALA B 1 115 ? 60.640 29.133 61.448 1.00 22.25 104 ALA B N 1
ATOM 2542 C CA . ALA B 1 115 ? 60.966 29.664 60.124 1.00 23.76 104 ALA B CA 1
ATOM 2543 C C . ALA B 1 115 ? 60.587 28.659 59.036 1.00 22.30 104 ALA B C 1
ATOM 2544 O O . ALA B 1 115 ? 60.045 29.032 57.998 1.00 26.62 104 ALA B O 1
ATOM 2546 N N . LYS B 1 116 ? 60.878 27.384 59.283 1.00 23.76 105 LYS B N 1
ATOM 2547 C CA . LYS B 1 116 ? 60.557 26.320 58.333 1.00 22.08 105 LYS B CA 1
ATOM 2548 C C . LYS B 1 116 ? 59.047 26.131 58.192 1.00 20.66 105 LYS B C 1
ATOM 2549 O O . LYS B 1 116 ? 58.548 25.936 57.084 1.00 22.29 105 LYS B O 1
ATOM 2555 N N . LEU B 1 117 ? 58.313 26.174 59.305 1.00 20.67 106 LEU B N 1
ATOM 2556 C CA . LEU B 1 117 ? 56.870 25.985 59.226 1.00 20.22 106 LEU B CA 1
ATOM 2557 C C . LEU B 1 117 ? 56.262 27.188 58.509 1.00 23.85 106 LEU B C 1
ATOM 2558 O O . LEU B 1 117 ? 55.400 27.019 57.651 1.00 23.11 106 LEU B O 1
ATOM 2563 N N . ASN B 1 118 ? 56.732 28.395 58.836 1.00 24.47 107 ASN B N 1
ATOM 2564 C CA . ASN B 1 118 ? 56.211 29.605 58.205 1.00 26.34 107 ASN B CA 1
ATOM 2565 C C . ASN B 1 118 ? 56.454 29.516 56.692 1.00 24.87 107 ASN B C 1
ATOM 2566 O O . ASN B 1 118 ? 55.573 29.832 55.893 1.00 30.19 107 ASN B O 1
ATOM 2571 N N . GLU B 1 119 ? 57.658 29.095 56.302 1.00 23.58 108 GLU B N 1
ATOM 2572 C CA . GLU B 1 119 ? 58.011 28.951 54.890 1.00 24.35 108 GLU B CA 1
ATOM 2573 C C . GLU B 1 119 ? 57.079 27.909 54.264 1.00 23.01 108 GLU B C 1
ATOM 2574 O O . GLU B 1 119 ? 56.589 28.088 53.147 1.00 27.24 108 GLU B O 1
ATOM 2580 N N . ASN B 1 120 ? 56.838 26.810 54.977 1.00 22.07 109 ASN B N 1
ATOM 2581 C CA . ASN B 1 120 ? 55.962 25.766 54.457 1.00 18.81 109 ASN B CA 1
ATOM 2582 C C . ASN B 1 120 ? 54.523 26.263 54.295 1.00 20.52 109 ASN B C 1
ATOM 2583 O O . ASN B 1 120 ? 53.851 25.893 53.332 1.00 20.67 109 ASN B O 1
ATOM 2588 N N . ILE B 1 121 ? 54.052 27.106 55.215 1.00 21.87 110 ILE B N 1
ATOM 2589 C CA . ILE B 1 121 ? 52.694 27.625 55.112 1.00 23.66 110 ILE B CA 1
ATOM 2590 C C . ILE B 1 121 ? 52.629 28.584 53.913 1.00 21.69 110 ILE B C 1
ATOM 2591 O O . ILE B 1 121 ? 51.629 28.631 53.198 1.00 21.37 110 ILE B O 1
ATOM 2596 N N . ASN B 1 122 ? 53.705 29.337 53.682 1.00 22.29 111 ASN B N 1
ATOM 2597 C CA . ASN B 1 122 ? 53.769 30.257 52.539 1.00 26.91 111 ASN B CA 1
ATOM 2598 C C . ASN B 1 122 ? 53.660 29.395 51.270 1.00 23.40 111 ASN B C 1
ATOM 2599 O O . ASN B 1 122 ? 52.933 29.721 50.323 1.00 28.74 111 ASN B O 1
ATOM 2604 N N . SER B 1 123 ? 54.420 28.302 51.256 1.00 25.39 112 SER B N 1
ATOM 2605 C CA . SER B 1 123 ? 54.454 27.377 50.127 1.00 21.79 112 SER B CA 1
ATOM 2606 C C . SER B 1 123 ? 53.117 26.686 49.887 1.00 21.91 112 SER B C 1
ATOM 2607 O O . SER B 1 123 ? 52.713 26.496 48.739 1.00 23.39 112 SER B O 1
ATOM 2610 N N . ILE B 1 124 ? 52.428 26.314 50.963 1.00 21.92 113 ILE B N 1
ATOM 2611 C CA . ILE B 1 124 ? 51.137 25.652 50.828 1.00 25.47 113 ILE B CA 1
ATOM 2612 C C . ILE B 1 124 ? 50.115 26.650 50.269 1.00 21.44 113 ILE B C 1
ATOM 2613 O O . ILE B 1 124 ? 49.255 26.277 49.471 1.00 22.92 113 ILE B O 1
ATOM 2618 N N . SER B 1 125 ? 50.211 27.918 50.671 1.00 25.40 114 SER B N 1
ATOM 2619 C CA . SER B 1 125 ? 49.288 28.933 50.168 1.00 26.26 114 SER B CA 1
ATOM 2620 C C . SER B 1 125 ? 49.556 29.140 48.673 1.00 25.12 114 SER B C 1
ATOM 2621 O O . SER B 1 125 ? 48.620 29.278 47.882 1.00 27.73 114 SER B O 1
ATOM 2624 N N . ALA B 1 126 ? 50.833 29.155 48.288 1.00 29.64 115 ALA B N 1
ATOM 2625 C CA . ALA B 1 126 ? 51.216 29.334 46.886 1.00 28.77 115 ALA B CA 1
ATOM 2626 C C . ALA B 1 126 ? 50.759 28.103 46.099 1.00 27.50 115 ALA B C 1
ATOM 2627 O O . ALA B 1 126 ? 50.297 28.217 44.965 1.00 28.72 115 ALA B O 1
ATOM 2637 N N . ILE B 1 128 ? 48.199 26.216 46.774 1.00 22.65 117 ILE B N 1
ATOM 2638 C CA . ILE B 1 128 ? 46.750 26.331 46.616 1.00 22.04 117 ILE B CA 1
ATOM 2639 C C . ILE B 1 128 ? 46.444 27.322 45.484 1.00 26.01 117 ILE B C 1
ATOM 2640 O O . ILE B 1 128 ? 45.535 27.100 44.682 1.00 32.60 117 ILE B O 1
ATOM 2645 N N . ASP B 1 129 ? 47.210 28.407 45.410 1.00 28.71 118 ASP B N 1
ATOM 2646 C CA . ASP B 1 129 ? 47.020 29.411 44.359 1.00 31.03 118 ASP B CA 1
ATOM 2647 C C . ASP B 1 129 ? 47.364 28.836 42.984 1.00 30.29 118 ASP B C 1
ATOM 2648 O O . ASP B 1 129 ? 46.790 29.239 41.971 1.00 36.85 118 ASP B O 1
ATOM 2653 N N . SER B 1 130 ? 48.311 27.901 42.948 1.00 27.68 119 SER B N 1
ATOM 2654 C CA . SER B 1 130 ? 48.738 27.285 41.693 1.00 31.03 119 SER B CA 1
ATOM 2655 C C . SER B 1 130 ? 47.742 26.260 41.173 1.00 34.49 119 SER B C 1
ATOM 2656 O O . SER B 1 130 ? 47.538 26.136 39.965 1.00 38.61 119 SER B O 1
ATOM 2659 N N . LEU B 1 131 ? 47.130 25.522 42.089 1.00 34.09 120 LEU B N 1
ATOM 2660 C CA . LEU B 1 131 ? 46.154 24.506 41.717 1.00 37.85 120 LEU B CA 1
ATOM 2661 C C . LEU B 1 131 ? 44.838 25.145 41.281 1.00 38.40 120 LEU B C 1
ATOM 2662 O O . LEU B 1 131 ? 44.480 26.232 41.738 1.00 39.41 120 LEU B O 1
ATOM 2667 N N . SER B 1 132 ? 44.122 24.479 40.382 1.00 40.07 121 SER B N 1
ATOM 2668 C CA . SER B 1 132 ? 42.842 25.005 39.928 1.00 43.68 121 SER B CA 1
ATOM 2669 C C . SER B 1 132 ? 41.810 24.581 40.973 1.00 42.08 121 SER B C 1
ATOM 2670 O O . SER B 1 132 ? 42.087 23.714 41.814 1.00 39.20 121 SER B O 1
ATOM 2673 N N . GLU B 1 133 ? 40.631 25.196 40.943 1.00 43.03 122 GLU B N 1
ATOM 2674 C CA . GLU B 1 133 ? 39.576 24.861 41.894 1.00 41.32 122 GLU B CA 1
ATOM 2675 C C . GLU B 1 133 ? 39.228 23.388 41.719 1.00 42.40 122 GLU B C 1
ATOM 2676 O O . GLU B 1 133 ? 38.891 22.696 42.680 1.00 38.58 122 GLU B O 1
ATOM 2682 N N . GLU B 1 134 ? 39.326 22.914 40.480 1.00 43.20 123 GLU B N 1
ATOM 2683 C CA . GLU B 1 134 ? 39.024 21.524 40.156 1.00 40.62 123 GLU B CA 1
ATOM 2684 C C . GLU B 1 134 ? 40.096 20.618 40.776 1.00 40.10 123 GLU B C 1
ATOM 2685 O O . GLU B 1 134 ? 39.783 19.604 41.403 1.00 33.83 123 GLU B O 1
ATOM 2691 N N . GLU B 1 135 ? 41.362 20.994 40.597 1.00 37.96 124 GLU B N 1
ATOM 2692 C CA . GLU B 1 135 ? 42.489 20.222 41.126 1.00 30.20 124 GLU B CA 1
ATOM 2693 C C . GLU B 1 135 ? 42.497 20.086 42.637 1.00 29.52 124 GLU B C 1
ATOM 2694 O O . GLU B 1 135 ? 42.919 19.071 43.186 1.00 31.17 124 GLU B O 1
ATOM 2700 N N . LEU B 1 136 ? 42.013 21.115 43.309 1.00 30.88 125 LEU B N 1
ATOM 2701 C CA . LEU B 1 136 ? 41.983 21.125 44.762 1.00 32.48 125 LEU B CA 1
ATOM 2702 C C . LEU B 1 136 ? 40.763 20.460 45.379 1.00 34.68 125 LEU B C 1
ATOM 2703 O O . LEU B 1 136 ? 40.869 19.735 46.372 1.00 30.27 125 LEU B O 1
ATOM 2708 N N . PHE B 1 137 ? 39.609 20.673 44.763 1.00 34.64 126 PHE B N 1
ATOM 2709 C CA . PHE B 1 137 ? 38.364 20.170 45.301 1.00 30.22 126 PHE B CA 1
ATOM 2710 C C . PHE B 1 137 ? 37.664 18.951 44.717 1.00 29.62 126 PHE B C 1
ATOM 2711 O O . PHE B 1 137 ? 36.701 18.455 45.304 1.00 33.89 126 PHE B O 1
ATOM 2719 N N . GLU B 1 138 ? 38.118 18.483 43.565 1.00 30.55 127 GLU B N 1
ATOM 2720 C CA . GLU B 1 138 ? 37.494 17.319 42.971 1.00 31.37 127 GLU B CA 1
ATOM 2721 C C . GLU B 1 138 ? 38.406 16.099 43.102 1.00 33.39 127 GLU B C 1
ATOM 2722 O O . GLU B 1 138 ? 39.634 16.218 43.122 1.00 32.54 127 GLU B O 1
ATOM 2728 N N . PRO B 1 139 ? 37.812 14.906 43.222 1.00 32.16 128 PRO B N 1
ATOM 2729 C CA . PRO B 1 139 ? 38.593 13.673 43.354 1.00 32.21 128 PRO B CA 1
ATOM 2730 C C . PRO B 1 139 ? 39.325 13.290 42.080 1.00 29.29 128 PRO B C 1
ATOM 2731 O O . PRO B 1 139 ? 38.954 13.718 40.993 1.00 31.89 128 PRO B O 1
ATOM 2735 N N . HIS B 1 140 ? 40.372 12.488 42.235 1.00 29.77 129 HIS B N 1
ATOM 2736 C CA . HIS B 1 140 ? 41.159 11.991 41.108 1.00 30.20 129 HIS B CA 1
ATOM 2737 C C . HIS B 1 140 ? 41.827 13.052 40.230 1.00 38.49 129 HIS B C 1
ATOM 2738 O O . HIS B 1 140 ? 41.755 12.979 38.999 1.00 41.98 129 HIS B O 1
ATOM 2753 N N . ARG B 1 142 ? 45.065 14.204 41.351 1.00 32.12 131 ARG B N 1
ATOM 2754 C CA . ARG B 1 142 ? 46.481 14.008 41.663 1.00 29.90 131 ARG B CA 1
ATOM 2755 C C . ARG B 1 142 ? 46.749 12.537 41.912 1.00 33.77 131 ARG B C 1
ATOM 2756 O O . ARG B 1 142 ? 45.967 11.849 42.573 1.00 32.30 131 ARG B O 1
ATOM 2764 N N . LYS B 1 143 ? 47.854 12.051 41.362 1.00 29.84 132 LYS B N 1
ATOM 2765 C CA . LYS B 1 143 ? 48.226 10.654 41.531 1.00 29.25 132 LYS B CA 1
ATOM 2766 C C . LYS B 1 143 ? 48.525 10.392 43.002 1.00 28.38 132 LYS B C 1
ATOM 2767 O O . LYS B 1 143 ? 48.107 9.373 43.553 1.00 32.24 132 LYS B O 1
ATOM 2773 N N . TRP B 1 144 ? 49.241 11.312 43.648 1.00 25.07 133 TRP B N 1
ATOM 2774 C CA . TRP B 1 144 ? 49.580 11.109 45.050 1.00 25.88 133 TRP B CA 1
ATOM 2775 C C . TRP B 1 144 ? 48.360 11.045 45.968 1.00 28.29 133 TRP B C 1
ATOM 2776 O O . TRP B 1 144 ? 48.386 10.335 46.970 1.00 24.63 133 TRP B O 1
ATOM 2787 N N . ALA B 1 145 ? 47.288 11.752 45.623 1.00 25.30 134 ALA B N 1
ATOM 2788 C CA . ALA B 1 145 ? 46.086 11.729 46.453 1.00 24.20 134 ALA B CA 1
ATOM 2789 C C . ALA B 1 145 ? 45.370 10.377 46.358 1.00 28.09 134 ALA B C 1
ATOM 2790 O O . ALA B 1 145 ? 44.834 9.883 47.337 1.00 28.82 134 ALA B O 1
ATOM 2792 N N . ASP B 1 146 ? 45.364 9.774 45.173 1.00 29.96 135 ASP B N 1
ATOM 2793 C CA . ASP B 1 146 ? 44.697 8.483 44.976 1.00 28.87 135 ASP B CA 1
ATOM 2794 C C . ASP B 1 146 ? 45.581 7.278 45.322 1.00 40.98 135 ASP B C 1
ATOM 2795 O O . ASP B 1 146 ? 45.075 6.190 45.624 1.00 42.25 135 ASP B O 1
ATOM 2800 N N . GLU B 1 147 ? 46.896 7.481 45.286 1.00 36.16 136 GLU B N 1
ATOM 2801 C CA . GLU B 1 147 ? 47.878 6.420 45.524 1.00 41.16 136 GLU B CA 1
ATOM 2802 C C . GLU B 1 147 ? 47.659 5.324 46.552 1.00 42.66 136 GLU B C 1
ATOM 2803 O O . GLU B 1 147 ? 47.940 4.158 46.271 1.00 47.53 136 GLU B O 1
ATOM 2809 N N . ALA B 1 148 ? 47.140 5.672 47.717 1.00 42.59 137 ALA B N 1
ATOM 2810 C CA . ALA B 1 148 ? 46.922 4.682 48.758 1.00 44.85 137 ALA B CA 1
ATOM 2811 C C . ALA B 1 148 ? 45.455 4.376 49.027 1.00 42.62 137 ALA B C 1
ATOM 2812 O O . ALA B 1 148 ? 45.125 3.691 49.994 1.00 39.19 137 ALA B O 1
ATOM 2814 N N . THR B 1 149 ? 44.579 4.870 48.166 1.00 37.87 138 THR B N 1
ATOM 2815 C CA . THR B 1 149 ? 43.149 4.658 48.334 1.00 36.20 138 THR B CA 1
ATOM 2816 C C . THR B 1 149 ? 42.674 3.227 48.350 1.00 47.09 138 THR B C 1
ATOM 2817 O O . THR B 1 149 ? 42.880 2.474 47.402 1.00 47.64 138 THR B O 1
ATOM 2821 N N . LYS B 1 150 ? 42.028 2.856 49.448 1.00 46.91 139 LYS B N 1
ATOM 2822 C CA . LYS B 1 150 ? 41.477 1.508 49.559 1.00 50.22 139 LYS B CA 1
ATOM 2823 C C . LYS B 1 150 ? 39.988 1.662 49.344 1.00 54.75 139 LYS B C 1
ATOM 2824 O O . LYS B 1 150 ? 39.382 1.131 48.407 1.00 59.68 139 LYS B O 1
ATOM 2830 N N . THR B 1 151 ? 39.420 2.454 50.238 1.00 59.78 140 THR B N 1
ATOM 2831 C CA . THR B 1 151 ? 38.007 2.743 50.340 1.00 62.68 140 THR B CA 1
ATOM 2832 C C . THR B 1 151 ? 37.426 3.972 49.687 1.00 59.45 140 THR B C 1
ATOM 2833 O O . THR B 1 151 ? 36.945 3.927 48.561 1.00 63.03 140 THR B O 1
ATOM 2837 N N . ALA B 1 152 ? 37.443 5.057 50.440 1.00 53.64 141 ALA B N 1
ATOM 2838 C CA . ALA B 1 152 ? 36.917 6.311 49.958 1.00 47.70 141 ALA B CA 1
ATOM 2839 C C . ALA B 1 152 ? 38.064 7.184 49.490 1.00 35.71 141 ALA B C 1
ATOM 2840 O O . ALA B 1 152 ? 39.111 7.266 50.126 1.00 33.85 141 ALA B O 1
ATOM 2842 N N . THR B 1 153 ? 37.858 7.836 48.361 1.00 35.84 142 THR B N 1
ATOM 2843 C CA . THR B 1 153 ? 38.858 8.719 47.795 1.00 36.64 142 THR B CA 1
ATOM 2844 C C . THR B 1 153 ? 38.863 10.039 48.557 1.00 30.10 142 THR B C 1
ATOM 2845 O O . THR B 1 153 ? 37.821 10.493 49.047 1.00 32.11 142 THR B O 1
ATOM 2849 N N . TRP B 1 154 ? 40.044 10.635 48.690 1.00 25.70 143 TRP B N 1
ATOM 2850 C CA . TRP B 1 154 ? 40.176 11.941 49.339 1.00 21.91 143 TRP B CA 1
ATOM 2851 C C . TRP B 1 154 ? 40.707 12.903 48.278 1.00 24.67 143 TRP B C 1
ATOM 2852 O O . TRP B 1 154 ? 41.631 12.577 47.519 1.00 30.15 143 TRP B O 1
ATOM 2863 N N . GLU B 1 155 ? 40.115 14.091 48.208 1.00 25.70 144 GLU B N 1
ATOM 2864 C CA . GLU B 1 155 ? 40.535 15.126 47.260 1.00 26.91 144 GLU B CA 1
ATOM 2865 C C . GLU B 1 155 ? 41.793 15.778 47.861 1.00 19.34 144 GLU B C 1
ATOM 2866 O O . GLU B 1 155 ? 42.082 15.607 49.051 1.00 19.34 144 GLU B O 1
ATOM 2872 N N . VAL B 1 156 ? 42.533 16.543 47.063 1.00 22.46 145 VAL B N 1
ATOM 2873 C CA . VAL B 1 156 ? 43.749 17.205 47.539 1.00 21.59 145 VAL B CA 1
ATOM 2874 C C . VAL B 1 156 ? 43.500 18.097 48.764 1.00 20.94 145 VAL B C 1
ATOM 2875 O O . VAL B 1 156 ? 44.291 18.087 49.708 1.00 19.12 145 VAL B O 1
ATOM 2879 N N . TYR B 1 157 ? 42.411 18.864 48.761 1.00 23.17 146 TYR B N 1
ATOM 2880 C CA . TYR B 1 157 ? 42.133 19.763 49.887 1.00 22.77 146 TYR B CA 1
ATOM 2881 C C . TYR B 1 157 ? 42.037 19.047 51.233 1.00 20.26 146 TYR B C 1
ATOM 2882 O O . TYR B 1 157 ? 42.403 19.620 52.256 1.00 19.63 146 TYR B O 1
ATOM 2891 N N . LYS B 1 158 ? 41.560 17.804 51.239 1.00 20.48 147 LYS B N 1
ATOM 2892 C CA . LYS B 1 158 ? 41.443 17.059 52.489 1.00 21.09 147 LYS B CA 1
ATOM 2893 C C . LYS B 1 158 ? 42.823 16.745 53.072 1.00 20.19 147 LYS B C 1
ATOM 2894 O O . LYS B 1 158 ? 43.013 16.822 54.291 1.00 16.63 147 LYS B O 1
ATOM 2900 N N . PHE B 1 159 ? 43.775 16.386 52.210 1.00 17.70 148 PHE B N 1
ATOM 2901 C CA . PHE B 1 159 ? 45.131 16.081 52.661 1.00 13.85 148 PHE B CA 1
ATOM 2902 C C . PHE B 1 159 ? 45.777 17.349 53.200 1.00 17.63 148 PHE B C 1
ATOM 2903 O O . PHE B 1 159 ? 46.519 17.310 54.183 1.00 19.63 148 PHE B O 1
ATOM 2911 N N . ILE B 1 160 ? 45.501 18.482 52.566 1.00 17.35 149 ILE B N 1
ATOM 2912 C CA . ILE B 1 160 ? 46.067 19.737 53.041 1.00 15.74 149 ILE B CA 1
ATOM 2913 C C . ILE B 1 160 ? 45.428 20.047 54.402 1.00 18.51 149 ILE B C 1
ATOM 2914 O O . ILE B 1 160 ? 46.132 20.297 55.386 1.00 18.02 149 ILE B O 1
ATOM 2919 N N . HIS B 1 161 ? 44.099 20.019 54.463 1.00 18.42 150 HIS B N 1
ATOM 2920 C CA . HIS B 1 161 ? 43.375 20.309 55.711 1.00 16.51 150 HIS B CA 1
ATOM 2921 C C . HIS B 1 161 ? 43.794 19.470 56.921 1.00 15.15 150 HIS B C 1
ATOM 2922 O O . HIS B 1 161 ? 44.045 20.024 57.992 1.00 16.34 150 HIS B O 1
ATOM 2929 N N . VAL B 1 162 ? 43.861 18.145 56.780 1.00 14.95 151 VAL B N 1
ATOM 2930 C CA . VAL B 1 162 ? 44.232 17.311 57.927 1.00 16.96 151 VAL B CA 1
ATOM 2931 C C . VAL B 1 162 ? 45.675 17.435 58.371 1.00 17.80 151 VAL B C 1
ATOM 2932 O O . VAL B 1 162 ? 46.036 16.959 59.442 1.00 18.80 151 VAL B O 1
ATOM 2936 N N . ASN B 1 163 ? 46.508 18.072 57.564 1.00 12.88 152 ASN B N 1
ATOM 2937 C CA . ASN B 1 163 ? 47.895 18.231 57.948 1.00 12.29 152 ASN B CA 1
ATOM 2938 C C . ASN B 1 163 ? 48.203 19.674 58.360 1.00 19.25 152 ASN B C 1
ATOM 2939 O O . ASN B 1 163 ? 49.315 19.957 58.821 1.00 20.30 152 ASN B O 1
ATOM 2944 N N . THR B 1 164 ? 47.210 20.568 58.259 1.00 14.39 153 THR B N 1
ATOM 2945 C CA . THR B 1 164 ? 47.391 21.970 58.638 1.00 13.23 153 THR B CA 1
ATOM 2946 C C . THR B 1 164 ? 46.358 22.488 59.650 1.00 18.86 153 THR B C 1
ATOM 2947 O O . THR B 1 164 ? 46.660 22.671 60.816 1.00 21.78 153 THR B O 1
ATOM 2951 N N . VAL B 1 165 ? 45.151 22.747 59.172 1.00 15.88 154 VAL B N 1
ATOM 2952 C CA . VAL B 1 165 ? 44.076 23.291 59.997 1.00 17.14 154 VAL B CA 1
ATOM 2953 C C . VAL B 1 165 ? 43.740 22.410 61.195 1.00 18.53 154 VAL B C 1
ATOM 2954 O O . VAL B 1 165 ? 43.641 22.897 62.326 1.00 19.16 154 VAL B O 1
ATOM 2958 N N . ALA B 1 166 ? 43.563 21.117 60.961 1.00 16.30 155 ALA B N 1
ATOM 2959 C CA . ALA B 1 166 ? 43.203 20.211 62.033 1.00 16.93 155 ALA B CA 1
ATOM 2960 C C . ALA B 1 166 ? 44.295 20.058 63.113 1.00 17.13 155 ALA B C 1
ATOM 2961 O O . ALA B 1 166 ? 44.007 20.248 64.291 1.00 16.32 155 ALA B O 1
ATOM 2963 N N . PRO B 1 167 ? 45.547 19.724 62.736 1.00 14.99 156 PRO B N 1
ATOM 2964 C CA . PRO B 1 167 ? 46.550 19.593 63.803 1.00 17.45 156 PRO B CA 1
ATOM 2965 C C . PRO B 1 167 ? 46.936 20.946 64.407 1.00 20.14 156 PRO B C 1
ATOM 2966 O O . PRO B 1 167 ? 47.390 20.995 65.546 1.00 18.15 156 PRO B O 1
ATOM 2970 N N . PHE B 1 168 ? 46.759 22.041 63.667 1.00 18.88 157 PHE B N 1
ATOM 2971 C CA . PHE B 1 168 ? 47.098 23.356 64.226 1.00 16.91 157 PHE B CA 1
ATOM 2972 C C . PHE B 1 168 ? 46.130 23.627 65.365 1.00 20.69 157 PHE B C 1
ATOM 2973 O O . PHE B 1 168 ? 46.472 24.301 66.342 1.00 23.86 157 PHE B O 1
ATOM 2981 N N . GLY B 1 169 ? 44.919 23.090 65.252 1.00 18.64 158 GLY B N 1
ATOM 2982 C CA . GLY B 1 169 ? 43.956 23.270 66.326 1.00 20.83 158 GLY B CA 1
ATOM 2983 C C . GLY B 1 169 ? 44.261 22.317 67.489 1.00 20.32 158 GLY B C 1
ATOM 2984 O O . GLY B 1 169 ? 44.367 22.764 68.635 1.00 23.21 158 GLY B O 1
ATOM 2985 N N . THR B 1 170 ? 44.462 21.022 67.235 1.00 19.26 159 THR B N 1
ATOM 2986 C CA . THR B 1 170 ? 44.738 20.088 68.334 1.00 22.26 159 THR B CA 1
ATOM 2987 C C . THR B 1 170 ? 46.073 20.286 69.041 1.00 19.76 159 THR B C 1
ATOM 2988 O O . THR B 1 170 ? 46.142 20.172 70.271 1.00 22.63 159 THR B O 1
ATOM 2992 N N . PHE B 1 171 ? 47.123 20.586 68.279 1.00 19.75 160 PHE B N 1
ATOM 2993 C CA . PHE B 1 171 ? 48.417 20.801 68.897 1.00 17.76 160 PHE B CA 1
ATOM 2994 C C . PHE B 1 171 ? 48.513 22.165 69.562 1.00 23.00 160 PHE B C 1
ATOM 2995 O O . PHE B 1 171 ? 49.428 22.408 70.347 1.00 26.59 160 PHE B O 1
ATOM 3003 N N . ARG B 1 172 ? 47.580 23.062 69.252 1.00 22.52 161 ARG B N 1
ATOM 3004 C CA . ARG B 1 172 ? 47.575 24.372 69.900 1.00 22.33 161 ARG B CA 1
ATOM 3005 C C . ARG B 1 172 ? 47.043 24.070 71.311 1.00 25.63 161 ARG B C 1
ATOM 3006 O O . ARG B 1 172 ? 47.491 24.653 72.300 1.00 25.97 161 ARG B O 1
ATOM 3014 N N . THR B 1 173 ? 46.068 23.166 71.409 1.00 21.53 162 THR B N 1
ATOM 3015 C CA . THR B 1 173 ? 45.510 22.806 72.711 1.00 23.11 162 THR B CA 1
ATOM 3016 C C . THR B 1 173 ? 46.615 22.166 73.543 1.00 29.72 162 THR B C 1
ATOM 3017 O O . THR B 1 173 ? 46.760 22.466 74.727 1.00 30.48 162 THR B O 1
ATOM 3021 N N . LYS B 1 174 ? 47.409 21.299 72.921 1.00 27.66 163 LYS B N 1
ATOM 3022 C CA . LYS B 1 174 ? 48.489 20.629 73.626 1.00 28.31 163 LYS B CA 1
ATOM 3023 C C . LYS B 1 174 ? 49.582 21.604 74.083 1.00 26.82 163 LYS B C 1
ATOM 3024 O O . LYS B 1 174 ? 50.015 21.532 75.230 1.00 30.01 163 LYS B O 1
ATOM 3030 N N . ILE B 1 175 ? 50.015 22.525 73.219 1.00 23.19 164 ILE B N 1
ATOM 3031 C CA . ILE B 1 175 ? 51.064 23.458 73.617 1.00 24.98 164 ILE B CA 1
ATOM 3032 C C . ILE B 1 175 ? 50.579 24.425 74.714 1.00 28.00 164 ILE B C 1
ATOM 3033 O O . ILE B 1 175 ? 51.368 24.829 75.568 1.00 29.94 164 ILE B O 1
ATOM 3038 N N . ARG B 1 176 ? 49.291 24.778 74.710 1.00 27.76 165 ARG B N 1
ATOM 3039 C CA . ARG B 1 176 ? 48.758 25.667 75.745 1.00 32.64 165 ARG B CA 1
ATOM 3040 C C . ARG B 1 176 ? 48.797 24.903 77.076 1.00 36.32 165 ARG B C 1
ATOM 3041 O O . ARG B 1 176 ? 49.123 25.476 78.117 1.00 36.42 165 ARG B O 1
ATOM 3049 N N . LYS B 1 177 ? 48.470 23.612 77.056 1.00 27.27 166 LYS B N 1
ATOM 3050 C CA . LYS B 1 177 ? 48.505 22.831 78.286 1.00 30.92 166 LYS B CA 1
ATOM 3051 C C . LYS B 1 177 ? 49.948 22.732 78.790 1.00 28.01 166 LYS B C 1
ATOM 3052 O O . LYS B 1 177 ? 50.195 22.783 79.996 1.00 34.12 166 LYS B O 1
ATOM 3058 N N . TRP B 1 178 ? 50.904 22.595 77.873 1.00 28.93 167 TRP B N 1
ATOM 3059 C CA . TRP B 1 178 ? 52.312 22.498 78.264 1.00 30.28 167 TRP B CA 1
ATOM 3060 C C . TRP B 1 178 ? 52.748 23.822 78.908 1.00 33.59 167 TRP B C 1
ATOM 3061 O O . TRP B 1 178 ? 53.526 23.828 79.862 1.00 32.83 167 TRP B O 1
ATOM 3072 N N . LYS B 1 179 ? 52.248 24.943 78.390 1.00 30.04 168 LYS B N 1
ATOM 3073 C CA . LYS B 1 179 ? 52.616 26.244 78.934 1.00 34.62 168 LYS B CA 1
ATOM 3074 C C . LYS B 1 179 ? 52.006 26.553 80.294 1.00 38.04 168 LYS B C 1
ATOM 3075 O O . LYS B 1 179 ? 52.436 27.489 80.972 1.00 44.67 168 LYS B O 1
ATOM 3081 N N . LYS B 1 180 ? 51.012 25.772 80.700 1.00 32.93 169 LYS B N 1
ATOM 3082 C CA . LYS B 1 180 ? 50.408 26.003 82.006 1.00 33.15 169 LYS B CA 1
ATOM 3083 C C . LYS B 1 180 ? 51.166 25.168 83.047 1.00 39.80 169 LYS B C 1
ATOM 3084 O O . LYS B 1 180 ? 51.317 25.579 84.196 1.00 38.61 169 LYS B O 1
ATOM 3090 N N . ILE B 1 181 ? 51.656 23.995 82.652 1.00 38.27 170 ILE B N 1
ATOM 3091 C CA . ILE B 1 181 ? 52.399 23.120 83.567 1.00 39.55 170 ILE B CA 1
ATOM 3092 C C . ILE B 1 181 ? 53.828 23.584 83.808 1.00 38.96 170 ILE B C 1
ATOM 3093 O O . ILE B 1 181 ? 54.316 23.628 84.932 1.00 41.51 170 ILE B O 1
ATOM 3098 N N . VAL B 1 182 ? 54.493 23.947 82.727 1.00 40.60 171 VAL B N 1
ATOM 3099 C CA . VAL B 1 182 ? 55.892 24.359 82.758 1.00 45.16 171 VAL B CA 1
ATOM 3100 C C . VAL B 1 182 ? 56.196 25.845 82.859 1.00 46.42 171 VAL B C 1
ATOM 3101 O O . VAL B 1 182 ? 57.099 26.264 83.588 1.00 51.50 171 VAL B O 1
ATOM 3105 N N . LEU B 1 183 ? 55.426 26.608 82.086 1.00 49.02 172 LEU B N 1
ATOM 3106 C CA . LEU B 1 183 ? 55.512 28.070 81.907 1.00 48.09 172 LEU B CA 1
ATOM 3107 C C . LEU B 1 183 ? 56.571 28.227 80.810 1.00 52.63 172 LEU B C 1
ATOM 3108 O O . LEU B 1 183 ? 56.221 28.766 79.724 1.00 47.91 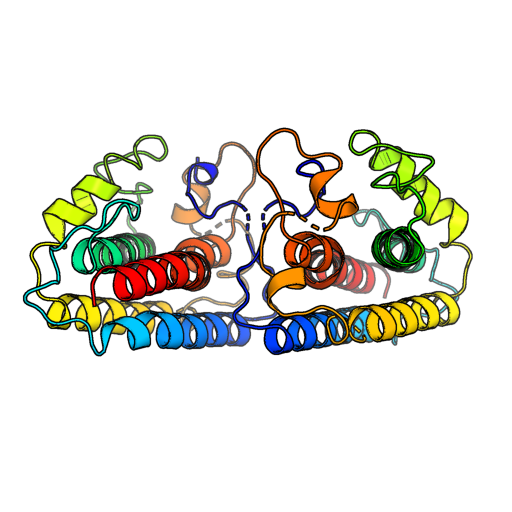172 LEU B O 1
#

B-factor: mean 26.63, std 11.5, range [7.52, 75.7]

Secondary structure (DSSP, 8-state):
-GGGSTT------SSHHHHHHHHHHHHHHHHHGGGG--GGGTTPPPTT-SS-HHHHHHHHHHHHHHHHHHHHHHHTT----SS-SS--GGGHHHHHHHHHHHHTTS-HHHHHHHHHHHHHHHH--TTS-HHHHHS---HHHHTT-SSS---HHHHHHHHTHHHHHHHHHHHHHHHHHH-/-TTSTT------SSHHHHHHHHHHHHHHHHGGGGGS-GGGTT--BTTBSS-HHHHHHHHHHHHHHHHHHHHHHHTT----SS-SS--TT-HHHHHHHHHHHHTTS-HHHHHHHHHHHHHHHH---SS-HHHHHS---HHHHTT-SSS---HHHHHHHHTHHHHHHHHHHHHHHHHHT-